Protein AF-0000000084715098 (afdb_homodimer)

Foldseek 3Di:
DADWDADPVRFIWDADPVGDIDTQDDDPPVHHQPLRVDPNSRVVCHPPDDDDPVVVQLVVLLVVLLVVVLVVQLVVQLVVCVVVPDDNVVSNVRSVVSSVDPDSVVSSVVSVPDDD/DADWDADPVRFIWDADPVGDIDTQDDDPPVHHQPLRVDPNSRVVCHPPDDDDPVVVQLVVLLVVLLVVVLVVQLVVQLVVCVVVPDDNVVSNVRSVVSSVDPDSVVSSVVSVPDDD

Secondary structure (DSSP, 8-state):
--EEEE-TTS-EEEE-TTS-EEE---BTTTB--GGGGSHHHHHHTTT-----HHHHHHHHHHHHHHHHHHHHHHHHHHHHHHHTT--HHHHHHHHHHHHHH---HHHHHHHHHS--/--EEEE-TTS-EEEE-TTS-EEE---BTTTB--GGGGSHHHHHHTTT-----HHHHHHHHHHHHHHHHHHHHHHHHHHHHHHHTT--HHHHHHHHHHHHHH---HHHHHHHHHS--

Structure (mmCIF, N/CA/C/O backbone):
data_AF-0000000084715098-model_v1
#
loop_
_entity.id
_entity.type
_entity.pdbx_description
1 polymer 'Acetyltransferase, GNAT family'
#
loop_
_atom_site.group_PDB
_atom_site.id
_atom_site.type_symbol
_atom_site.label_atom_id
_atom_site.label_alt_id
_atom_site.label_comp_id
_atom_site.label_asym_id
_atom_site.label_entity_id
_atom_site.label_seq_id
_atom_site.pdbx_PDB_ins_code
_atom_site.Cartn_x
_atom_site.Cartn_y
_atom_site.Cartn_z
_atom_site.occupancy
_atom_site.B_iso_or_equiv
_atom_site.auth_seq_id
_atom_site.auth_comp_id
_atom_site.auth_asym_id
_atom_site.auth_atom_id
_atom_site.pdbx_PDB_model_num
ATOM 1 N N . MET A 1 1 ? -5.594 16.75 -5.555 1 92.88 1 MET A N 1
ATOM 2 C CA . MET A 1 1 ? -5.273 17.828 -4.613 1 92.88 1 MET A CA 1
ATOM 3 C C . MET A 1 1 ? -6.543 18.422 -4.012 1 92.88 1 MET A C 1
ATOM 5 O O . MET A 1 1 ? -7.453 18.828 -4.746 1 92.88 1 MET A O 1
ATOM 9 N N . THR A 1 2 ? -6.543 18.484 -2.641 1 93.25 2 THR A N 1
ATOM 10 C CA . THR A 1 2 ? -7.773 18.906 -1.979 1 93.25 2 THR A CA 1
ATOM 11 C C . THR A 1 2 ? -7.57 20.234 -1.259 1 93.25 2 THR A C 1
ATOM 13 O O . THR A 1 2 ? -8.539 20.859 -0.804 1 93.25 2 THR A O 1
ATOM 16 N N . GLY A 1 3 ? -6.387 20.656 -1.104 1 94.56 3 GLY A N 1
ATOM 17 C CA . GLY A 1 3 ? -6.082 21.906 -0.43 1 94.56 3 GLY A CA 1
ATOM 18 C C . GLY A 1 3 ? -4.609 22.281 -0.476 1 94.56 3 GLY A C 1
ATOM 19 O O . GLY A 1 3 ? -3.805 21.547 -1.058 1 94.56 3 GLY A O 1
ATOM 20 N N . PHE A 1 4 ? -4.352 23.438 0.053 1 95.25 4 PHE A N 1
ATOM 21 C CA . PHE A 1 4 ? -2.984 23.938 0.098 1 95.25 4 PHE A CA 1
ATOM 22 C C . PHE A 1 4 ? -2.701 24.609 1.433 1 95.25 4 PHE A C 1
ATOM 24 O O . PHE A 1 4 ? -3.596 25.219 2.031 1 95.25 4 PHE A O 1
ATOM 31 N N . HIS A 1 5 ? -1.479 24.484 1.884 1 93.25 5 HIS A N 1
ATOM 32 C CA . HIS A 1 5 ? -1.048 25.281 3.027 1 93.25 5 HIS A CA 1
ATOM 33 C C . HIS A 1 5 ? 0.438 25.625 2.938 1 93.25 5 HIS A C 1
ATOM 35 O O . HIS A 1 5 ? 1.15 25.078 2.09 1 93.25 5 HIS A O 1
ATOM 41 N N . LEU A 1 6 ? 0.823 26.562 3.74 1 92.56 6 LEU A N 1
ATOM 42 C CA . LEU A 1 6 ? 2.238 26.891 3.844 1 92.56 6 LEU A CA 1
ATOM 43 C C . LEU A 1 6 ? 2.898 26.125 4.984 1 92.56 6 LEU A C 1
ATOM 45 O O . LEU A 1 6 ? 2.322 26 6.066 1 92.56 6 LEU A O 1
ATOM 49 N N . ASP A 1 7 ? 4.066 25.594 4.586 1 87.44 7 ASP A N 1
ATOM 50 C CA . ASP A 1 7 ? 4.777 24.938 5.684 1 87.44 7 ASP A CA 1
ATOM 51 C C . ASP A 1 7 ? 5.621 25.953 6.461 1 87.44 7 ASP A C 1
ATOM 53 O O . ASP A 1 7 ? 5.535 27.156 6.219 1 87.44 7 ASP A O 1
ATOM 57 N N . GLY A 1 8 ? 6.328 25.469 7.48 1 87.31 8 GLY A N 1
ATOM 58 C CA . GLY A 1 8 ? 7.094 26.344 8.359 1 87.31 8 GLY A CA 1
ATOM 59 C C . GLY A 1 8 ? 8.164 27.125 7.629 1 87.31 8 GLY A C 1
ATOM 60 O O . GLY A 1 8 ? 8.633 28.156 8.117 1 87.31 8 GLY A O 1
ATOM 61 N N . GLU A 1 9 ? 8.594 26.688 6.465 1 90.88 9 GLU A N 1
ATOM 62 C CA . GLU A 1 9 ? 9.641 27.344 5.684 1 90.88 9 GLU A CA 1
ATOM 63 C C . GLU A 1 9 ? 9.031 28.188 4.562 1 90.88 9 GLU A C 1
ATOM 65 O O . GLU A 1 9 ? 9.75 28.641 3.666 1 90.88 9 GLU A O 1
ATOM 70 N N . ASN A 1 10 ? 7.668 28.312 4.621 1 92 10 ASN A N 1
ATOM 71 C CA . ASN A 1 10 ? 6.902 29.125 3.691 1 92 10 ASN A CA 1
ATOM 72 C C . ASN A 1 10 ? 6.883 28.531 2.291 1 92 10 ASN A C 1
ATOM 74 O O . ASN A 1 10 ? 6.93 29.25 1.295 1 92 10 ASN A O 1
ATOM 78 N N . HIS A 1 11 ? 6.992 27.203 2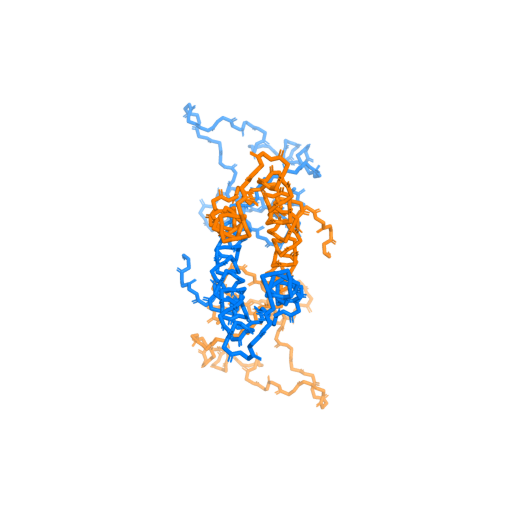.225 1 93.19 11 HIS A N 1
ATOM 79 C CA . HIS A 1 11 ? 6.766 26.5 0.974 1 93.19 11 HIS A CA 1
ATOM 80 C C . HIS A 1 11 ? 5.328 26 0.88 1 93.19 11 HIS A C 1
ATOM 82 O O . HIS A 1 11 ? 4.758 25.531 1.875 1 93.19 11 HIS A O 1
ATOM 88 N N . TRP A 1 12 ? 4.844 26.094 -0.296 1 95.56 12 TRP A N 1
ATOM 89 C CA . TRP A 1 12 ? 3.482 25.609 -0.494 1 95.56 12 TRP A CA 1
ATOM 90 C C . TRP A 1 12 ? 3.451 24.094 -0.562 1 95.56 12 TRP A C 1
ATOM 92 O O . TRP A 1 12 ? 4.297 23.469 -1.218 1 95.56 12 TRP A O 1
ATOM 102 N N . VAL A 1 13 ? 2.461 23.594 0.142 1 94.5 13 VAL A N 1
ATOM 103 C CA . VAL A 1 13 ? 2.256 22.141 0.24 1 94.5 13 VAL A CA 1
ATOM 104 C C . VAL A 1 13 ? 0.837 21.797 -0.201 1 94.5 13 VAL A C 1
ATOM 106 O O . VAL A 1 13 ? -0.132 22.406 0.264 1 94.5 13 VAL A O 1
ATOM 109 N N . ALA A 1 14 ? 0.775 20.906 -1.117 1 95.06 14 ALA A N 1
ATOM 110 C CA . ALA A 1 14 ? -0.531 20.391 -1.515 1 95.06 14 ALA A CA 1
ATOM 111 C C . ALA A 1 14 ? -0.999 19.281 -0.561 1 95.06 14 ALA A C 1
ATOM 113 O O . ALA A 1 14 ? -0.204 18.453 -0.13 1 95.06 14 ALA A O 1
ATOM 114 N N . GLU A 1 15 ? -2.23 19.375 -0.254 1 89.06 15 GLU A N 1
ATOM 115 C CA . GLU A 1 15 ? -2.91 18.297 0.458 1 89.06 15 GLU A CA 1
ATOM 116 C C . GLU A 1 15 ? -3.598 17.344 -0.513 1 89.06 15 GLU A C 1
ATOM 118 O O . GLU A 1 15 ? -4.336 17.766 -1.399 1 89.06 15 GLU A O 1
ATOM 123 N N . LEU A 1 16 ? -3.314 16.109 -0.268 1 87.12 16 LEU A N 1
ATOM 124 C CA . LEU A 1 16 ? -3.863 15.125 -1.195 1 87.12 16 LEU A CA 1
ATOM 125 C C . LEU A 1 16 ? -5.027 14.367 -0.562 1 87.12 16 LEU A C 1
ATOM 127 O O . LEU A 1 16 ? -5.137 14.305 0.664 1 87.12 16 LEU A O 1
ATOM 131 N N . GLU A 1 17 ? -5.816 13.766 -1.443 1 82.88 17 GLU A N 1
ATOM 132 C CA . GLU A 1 17 ? -7 13.055 -0.976 1 82.88 17 GLU A CA 1
ATOM 133 C C . GLU A 1 17 ? -6.621 11.875 -0.084 1 82.88 17 GLU A C 1
ATOM 135 O O . GLU A 1 17 ? -7.348 11.539 0.853 1 82.88 17 GLU A O 1
ATOM 140 N N . CYS A 1 18 ? -5.484 11.289 -0.335 1 77.38 18 CYS A N 1
ATOM 141 C CA . CYS A 1 18 ? -5.031 10.133 0.427 1 77.38 18 CYS A CA 1
ATOM 142 C C . CYS A 1 18 ? -4.555 10.547 1.814 1 77.38 18 CYS A C 1
ATOM 144 O O . CYS A 1 18 ? -4.254 9.695 2.652 1 77.38 18 CYS A O 1
ATOM 146 N N . GLY A 1 19 ? -4.445 11.867 2.01 1 79.5 19 GLY A N 1
ATOM 147 C CA . GLY A 1 19 ? -4.023 12.375 3.305 1 79.5 19 GLY A CA 1
ATOM 148 C C . GLY A 1 19 ? -2.559 12.773 3.342 1 79.5 19 GLY A C 1
ATOM 149 O O . GLY A 1 19 ? -2.117 13.453 4.27 1 79.5 19 GLY A O 1
ATOM 150 N N . HIS A 1 20 ? -1.768 12.367 2.387 1 84.19 20 HIS A N 1
ATOM 151 C CA . HIS A 1 20 ? -0.367 12.766 2.32 1 84.19 20 HIS A CA 1
ATOM 152 C C . HIS A 1 20 ? -0.225 14.18 1.774 1 84.19 20 HIS A C 1
ATOM 154 O O . HIS A 1 20 ? -1.202 14.773 1.31 1 84.19 20 HIS A O 1
ATOM 160 N N . ARG A 1 21 ? 0.877 14.758 2.004 1 86.62 21 ARG A N 1
ATOM 161 C CA . ARG A 1 21 ? 1.207 16.109 1.584 1 86.62 21 ARG A CA 1
ATOM 162 C C . ARG A 1 21 ? 2.422 16.125 0.662 1 86.62 21 ARG A C 1
ATOM 164 O O . ARG A 1 21 ? 3.314 15.281 0.796 1 86.62 21 ARG A O 1
ATOM 171 N N . GLN A 1 22 ? 2.395 17.016 -0.32 1 90.81 22 GLN A N 1
ATOM 172 C CA . GLN A 1 22 ? 3.5 17.109 -1.269 1 90.81 22 GLN A CA 1
ATOM 173 C C . GLN A 1 22 ? 3.854 18.562 -1.555 1 90.81 22 GLN A C 1
ATOM 175 O O . GLN A 1 22 ? 2.973 19.375 -1.839 1 90.81 22 GLN A O 1
ATOM 180 N N . HIS A 1 23 ? 5.102 18.859 -1.357 1 93.5 23 HIS A N 1
ATOM 181 C CA . HIS A 1 23 ? 5.551 20.203 -1.733 1 93.5 23 HIS A CA 1
ATOM 182 C C . HIS A 1 23 ? 5.289 20.469 -3.211 1 93.5 23 HIS A C 1
ATOM 184 O O . HIS A 1 23 ? 5.535 19.609 -4.059 1 93.5 23 HIS A O 1
ATOM 190 N N . VAL A 1 24 ? 4.715 21.672 -3.58 1 95.19 24 VAL A N 1
ATOM 191 C CA . VAL A 1 24 ? 4.461 22.078 -4.957 1 95.19 24 VAL A CA 1
ATOM 192 C C . VAL A 1 24 ? 5.191 23.391 -5.25 1 95.19 24 VAL A C 1
ATOM 194 O O . VAL A 1 24 ? 4.562 24.406 -5.57 1 95.19 24 VAL A O 1
ATOM 197 N N . ARG A 1 25 ? 6.438 23.266 -5.324 1 92.25 25 ARG A 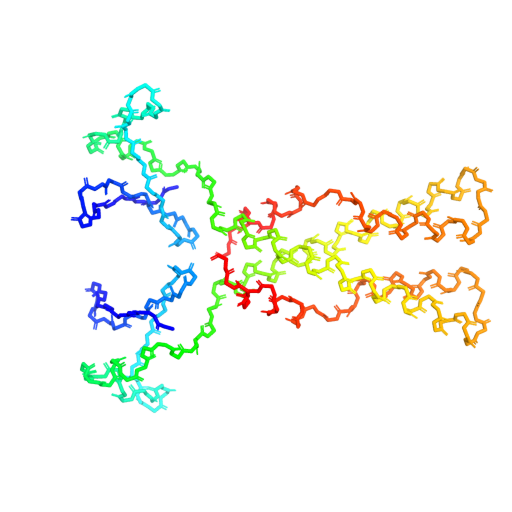N 1
ATOM 198 C CA . ARG A 1 25 ? 7.281 24.453 -5.438 1 92.25 25 ARG A CA 1
ATOM 199 C C . ARG A 1 25 ? 7.383 24.922 -6.887 1 92.25 25 ARG A C 1
ATOM 201 O O . ARG A 1 25 ? 7.273 24.109 -7.812 1 92.25 25 ARG A O 1
ATOM 208 N N . HIS A 1 26 ? 7.426 26.234 -7.012 1 93.75 26 HIS A N 1
ATOM 209 C CA . HIS A 1 26 ? 7.793 26.875 -8.273 1 93.75 26 HIS A CA 1
ATOM 210 C C . HIS A 1 26 ? 9.25 27.312 -8.273 1 93.75 26 HIS A C 1
ATOM 212 O O . HIS A 1 26 ? 9.609 28.297 -7.613 1 93.75 26 HIS A O 1
ATOM 218 N N . GLU A 1 27 ? 10.086 26.516 -8.969 1 93.38 27 GLU A N 1
ATOM 219 C CA . GLU A 1 27 ? 11.523 26.781 -9 1 93.38 27 GLU A CA 1
ATOM 220 C C . GLU A 1 27 ? 12.062 26.75 -10.43 1 93.38 27 GLU A C 1
ATOM 222 O O . GLU A 1 27 ? 12.797 25.828 -10.797 1 93.38 27 GLU A O 1
ATOM 227 N N . PRO A 1 28 ? 11.727 27.781 -11.164 1 93.19 28 PRO A N 1
ATOM 228 C CA . PRO A 1 28 ? 12.273 27.828 -12.523 1 93.19 28 PRO A CA 1
ATOM 229 C C . PRO A 1 28 ? 13.797 27.797 -12.547 1 93.19 28 PRO A C 1
ATOM 231 O O . PRO A 1 28 ? 14.445 28.359 -11.656 1 93.19 28 PRO A O 1
ATOM 234 N N . PRO A 1 29 ? 14.477 27.141 -13.609 1 93.69 29 PRO A N 1
ATOM 235 C CA . PRO A 1 29 ? 13.836 26.453 -14.734 1 93.69 29 PRO A CA 1
ATOM 236 C C . PRO A 1 29 ? 13.453 25.016 -14.414 1 93.69 29 PRO A C 1
ATOM 238 O O . PRO A 1 29 ? 12.844 24.328 -15.242 1 93.69 29 PRO A O 1
ATOM 241 N N . TRP A 1 30 ? 13.727 24.578 -13.18 1 91.69 30 TRP A N 1
ATOM 242 C CA . TRP A 1 30 ? 13.648 23.156 -12.859 1 91.69 30 TRP A CA 1
ATOM 243 C C . TRP A 1 30 ? 12.203 22.734 -12.656 1 91.69 30 TRP A C 1
ATOM 245 O O . TRP A 1 30 ? 11.797 21.672 -13.133 1 91.69 30 TRP A O 1
ATOM 255 N N . MET A 1 31 ? 11.5 23.453 -11.891 1 91.44 31 MET A N 1
ATOM 256 C CA . MET A 1 31 ? 10.086 23.188 -11.641 1 91.44 31 MET A CA 1
ATOM 257 C C . MET A 1 31 ? 9.242 24.422 -11.906 1 91.44 31 MET A C 1
ATOM 259 O O . MET A 1 31 ? 9.211 25.344 -11.086 1 91.44 31 MET A O 1
ATOM 263 N N . GLU A 1 32 ? 8.633 24.391 -13.062 1 94.31 32 GLU A N 1
ATOM 264 C CA . GLU A 1 32 ? 7.816 25.531 -13.445 1 94.31 32 GLU A CA 1
ATOM 265 C C . GLU A 1 32 ? 6.348 25.312 -13.094 1 94.31 32 GLU A C 1
ATOM 267 O O . GLU A 1 32 ? 5.609 24.688 -13.859 1 94.31 32 GLU A O 1
ATOM 272 N N . ARG A 1 33 ? 5.973 25.812 -12.062 1 95.75 33 ARG A N 1
ATOM 273 C CA . ARG A 1 33 ? 4.598 25.781 -11.578 1 95.75 33 ARG A CA 1
ATOM 274 C C . ARG A 1 33 ? 4.133 27.172 -11.156 1 95.75 33 ARG A C 1
ATOM 276 O O . ARG A 1 33 ? 3.873 27.406 -9.977 1 95.75 33 ARG A O 1
ATOM 283 N N . PRO A 1 34 ? 3.932 28.078 -12.07 1 96.5 34 PRO A N 1
ATOM 284 C CA . PRO A 1 34 ? 3.561 29.438 -11.711 1 96.5 34 PRO A CA 1
ATOM 285 C C . PRO A 1 34 ? 2.225 29.516 -10.969 1 96.5 34 PRO A C 1
ATOM 287 O O . PRO A 1 34 ? 2.002 30.438 -10.18 1 96.5 34 PRO A O 1
ATOM 290 N N . TRP A 1 35 ? 1.401 28.516 -11.188 1 97 35 TRP A N 1
ATOM 291 C CA . TRP A 1 35 ? 0.075 28.516 -10.578 1 97 35 TRP A CA 1
ATOM 292 C C . TRP A 1 35 ? 0.172 28.438 -9.055 1 97 35 TRP A C 1
ATOM 294 O O . TRP A 1 35 ? -0.784 28.75 -8.352 1 97 35 TRP A O 1
ATOM 304 N N . VAL A 1 36 ? 1.293 28.031 -8.492 1 96.75 36 VAL A N 1
ATOM 305 C CA . VAL A 1 36 ? 1.48 27.859 -7.055 1 96.75 36 VAL A CA 1
ATOM 306 C C . VAL A 1 36 ? 1.561 29.234 -6.383 1 96.75 36 VAL A C 1
ATOM 308 O O . VAL A 1 36 ? 1.23 29.375 -5.203 1 96.75 36 VAL A O 1
ATOM 311 N N . LEU A 1 37 ? 1.931 30.266 -7.082 1 95.62 37 LEU A N 1
ATOM 312 C CA . LEU A 1 37 ? 2.344 31.547 -6.523 1 95.62 37 LEU A CA 1
ATOM 313 C C . LEU A 1 37 ? 1.131 32.375 -6.129 1 95.62 37 LEU A C 1
ATOM 315 O O . LEU A 1 37 ? 1.231 33.25 -5.27 1 95.62 37 LEU A O 1
ATOM 319 N N . THR A 1 38 ? -0.027 32.125 -6.742 1 97 38 THR A N 1
ATOM 320 C CA . THR A 1 38 ? -1.215 32.906 -6.43 1 97 38 THR A CA 1
ATOM 321 C C . THR A 1 38 ? -2.312 32.031 -5.848 1 97 38 THR A C 1
ATOM 323 O O . THR A 1 38 ? -2.361 30.812 -6.125 1 97 38 THR A O 1
ATOM 326 N N . GLU A 1 39 ? -3.102 32.594 -5.012 1 96.06 39 GLU A N 1
ATOM 327 C CA . GLU A 1 39 ? -4.234 31.875 -4.441 1 96.06 39 GLU A CA 1
ATOM 328 C C . GLU A 1 39 ? -5.16 31.359 -5.539 1 96.06 39 GLU A C 1
ATOM 330 O O . GLU A 1 39 ? -5.629 30.219 -5.473 1 96.06 39 GLU A O 1
ATOM 335 N N . GLU A 1 40 ? -5.465 32.25 -6.457 1 97.44 40 GLU A N 1
ATOM 336 C CA . GLU A 1 40 ? -6.305 31.844 -7.578 1 97.44 40 GLU A CA 1
ATOM 337 C C . GLU A 1 40 ? -5.699 30.656 -8.328 1 97.44 40 GLU A C 1
ATOM 339 O O . GLU A 1 40 ? -6.414 29.734 -8.711 1 97.44 40 GLU A O 1
ATOM 344 N N . GLY A 1 41 ? -4.438 30.641 -8.594 1 97.62 41 GLY A N 1
ATOM 345 C CA . GLY A 1 41 ? -3.738 29.547 -9.227 1 97.62 41 GLY A CA 1
ATOM 346 C C . GLY A 1 41 ? -3.869 28.234 -8.461 1 97.62 41 GLY A C 1
ATOM 347 O O . GLY A 1 41 ? -4.223 27.203 -9.039 1 97.62 41 GLY A O 1
ATOM 348 N N . ARG A 1 42 ? -3.623 28.281 -7.188 1 97 42 ARG A N 1
ATOM 349 C CA . ARG A 1 42 ? -3.754 27.094 -6.34 1 97 42 ARG A CA 1
ATOM 350 C C . ARG A 1 42 ? -5.184 26.578 -6.348 1 97 42 ARG A C 1
ATOM 352 O O . ARG A 1 42 ? -5.41 25.375 -6.461 1 97 42 ARG A O 1
ATOM 359 N N . ARG A 1 43 ? -6.141 27.484 -6.273 1 96.5 43 ARG A N 1
ATOM 360 C CA . ARG A 1 43 ? -7.547 27.094 -6.289 1 96.5 43 ARG A CA 1
ATOM 361 C C . ARG A 1 43 ? -7.914 26.406 -7.605 1 96.5 43 ARG A C 1
ATOM 363 O O . ARG A 1 43 ? -8.734 25.5 -7.625 1 96.5 43 ARG A O 1
ATOM 370 N N . SER A 1 44 ? -7.312 26.875 -8.656 1 97.12 44 SER A N 1
ATOM 371 C CA . SER A 1 44 ? -7.609 26.312 -9.977 1 97.12 44 SER A CA 1
ATOM 372 C C . SER A 1 44 ? -7.148 24.875 -10.078 1 97.12 44 SER A C 1
ATOM 374 O O . SER A 1 44 ? -7.562 24.141 -10.992 1 97.12 44 SER A O 1
ATOM 376 N N . ARG A 1 45 ? -6.309 24.453 -9.148 1 96.19 45 ARG A N 1
ATOM 377 C CA . ARG A 1 45 ? -5.746 23.094 -9.219 1 96.19 45 ARG A CA 1
ATOM 378 C C . ARG A 1 45 ? -6.488 22.156 -8.281 1 96.19 45 ARG A C 1
ATOM 380 O O . ARG A 1 45 ? -6.227 20.953 -8.273 1 96.19 45 ARG A O 1
ATOM 387 N N . LEU A 1 46 ? -7.371 22.688 -7.543 1 95.62 46 LEU A N 1
ATOM 388 C CA . LEU A 1 46 ? -8.164 21.828 -6.676 1 95.62 46 LEU A CA 1
ATOM 389 C C . LEU A 1 46 ? -8.969 20.812 -7.496 1 95.62 46 LEU A C 1
ATOM 391 O O . LEU A 1 46 ? -9.531 21.172 -8.539 1 95.62 46 LEU A O 1
ATOM 395 N N . GLY A 1 47 ? -8.93 19.578 -7.098 1 94.06 47 GLY A N 1
ATOM 396 C CA . GLY A 1 47 ? -9.664 18.531 -7.801 1 94.06 47 GLY A CA 1
ATOM 397 C C . GLY A 1 47 ? -8.82 17.797 -8.82 1 94.06 47 GLY A C 1
ATOM 398 O O . GLY A 1 47 ? -9.203 16.703 -9.281 1 94.06 47 GLY A O 1
ATOM 399 N N . ILE A 1 48 ? -7.711 18.406 -9.195 1 93.44 48 ILE A N 1
ATOM 400 C CA . ILE A 1 48 ? -6.816 17.734 -10.133 1 93.44 48 ILE A CA 1
ATOM 401 C C . ILE A 1 48 ? -6.039 16.641 -9.406 1 93.44 48 ILE A C 1
ATOM 403 O O . ILE A 1 48 ? -5.578 16.844 -8.281 1 93.44 48 ILE A O 1
ATOM 407 N N . GLU A 1 49 ? -5.836 15.539 -10.039 1 89.38 49 GLU A N 1
ATOM 408 C CA . GLU A 1 49 ? -5.129 14.398 -9.453 1 89.38 49 GLU A CA 1
ATOM 409 C C . GLU A 1 49 ? -3.617 14.602 -9.508 1 89.38 49 GLU A C 1
ATOM 411 O O . GLU A 1 49 ? -3.086 15.047 -10.531 1 89.38 49 GLU A O 1
ATOM 416 N N . LEU A 1 50 ? -2.928 14.414 -8.383 1 88.88 50 LEU A N 1
ATOM 417 C CA . LEU A 1 50 ? -1.476 14.375 -8.258 1 88.88 50 LEU A CA 1
ATOM 418 C C . LEU A 1 50 ? -1.015 13.031 -7.703 1 88.88 50 LEU A C 1
ATOM 420 O O . LEU A 1 50 ? -1.549 12.555 -6.699 1 88.88 50 LEU A O 1
ATOM 424 N N . ASP A 1 51 ? -0.108 12.492 -8.445 1 87.25 51 ASP A N 1
ATOM 425 C CA . ASP A 1 51 ? 0.411 11.211 -7.988 1 87.25 51 ASP A CA 1
ATOM 426 C C . ASP A 1 51 ? 1.102 11.344 -6.633 1 87.25 51 ASP A C 1
ATOM 428 O O . ASP A 1 51 ? 1.976 12.195 -6.461 1 87.25 51 ASP A O 1
ATOM 432 N N . CYS A 1 52 ? 0.727 10.578 -5.742 1 87.56 52 CYS A N 1
ATOM 433 C CA . CYS A 1 52 ? 1.328 10.609 -4.414 1 87.56 52 CYS A CA 1
ATOM 434 C C . CYS A 1 52 ? 2.537 9.688 -4.34 1 87.56 52 CYS A C 1
ATOM 436 O O . CYS A 1 52 ? 2.395 8.461 -4.426 1 87.56 52 CYS A O 1
ATOM 438 N N . ARG A 1 53 ? 3.629 10.234 -4.188 1 85.31 53 ARG A N 1
ATOM 439 C CA . ARG A 1 53 ? 4.879 9.484 -4.156 1 85.31 53 ARG A CA 1
ATOM 440 C C . ARG A 1 53 ? 4.891 8.484 -3 1 85.31 53 ARG A C 1
ATOM 442 O O . ARG A 1 53 ? 5.328 7.344 -3.162 1 85.31 53 ARG A O 1
ATOM 449 N N . ARG A 1 54 ? 4.457 8.898 -1.862 1 83.44 54 ARG A N 1
ATOM 450 C CA . ARG A 1 54 ? 4.477 8.047 -0.677 1 83.44 54 ARG A CA 1
ATOM 451 C C . ARG A 1 54 ? 3.549 6.848 -0.848 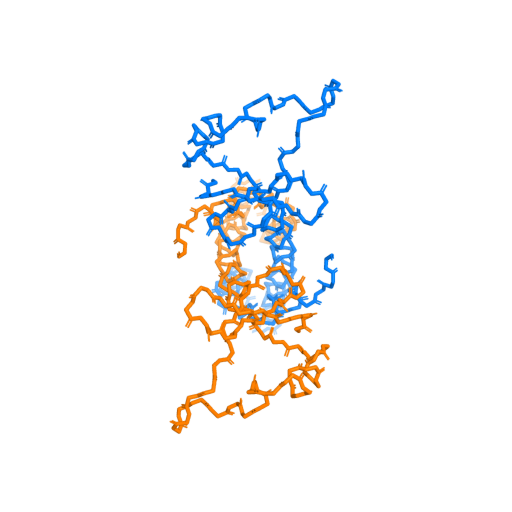1 83.44 54 ARG A C 1
ATOM 453 O O . ARG A 1 54 ? 3.918 5.719 -0.519 1 83.44 54 ARG A O 1
ATOM 460 N N . CYS A 1 55 ? 2.318 7.094 -1.353 1 86.06 55 CYS A N 1
ATOM 461 C CA . CYS A 1 55 ? 1.402 5.988 -1.619 1 86.06 55 CYS A CA 1
ATOM 462 C C . CYS A 1 55 ? 1.99 5.027 -2.646 1 86.06 55 CYS A C 1
ATOM 464 O O . CYS A 1 55 ? 1.833 3.812 -2.525 1 86.06 55 CYS A O 1
ATOM 466 N N . ASP A 1 56 ? 2.646 5.539 -3.621 1 88.38 56 ASP A N 1
ATOM 467 C CA . ASP A 1 56 ? 3.271 4.703 -4.641 1 88.38 56 ASP A CA 1
ATOM 468 C C . ASP A 1 56 ? 4.363 3.822 -4.039 1 88.38 56 ASP A C 1
ATOM 470 O O . ASP A 1 56 ? 4.457 2.635 -4.352 1 88.38 56 ASP A O 1
ATOM 474 N N . GLU A 1 57 ? 5.172 4.477 -3.248 1 87.75 57 GLU A N 1
ATOM 475 C CA . GLU A 1 57 ? 6.262 3.744 -2.615 1 87.75 57 GLU A CA 1
ATOM 476 C C . GLU A 1 57 ? 5.734 2.611 -1.743 1 87.75 57 GLU A C 1
ATOM 478 O O . GLU A 1 57 ? 6.223 1.482 -1.816 1 87.75 57 GLU A O 1
ATOM 483 N N . VAL A 1 58 ? 4.805 2.941 -0.932 1 86.88 58 VAL A N 1
ATOM 484 C CA . VAL A 1 58 ? 4.211 1.939 -0.054 1 86.88 58 VAL A CA 1
ATOM 485 C C . VAL A 1 58 ? 3.549 0.848 -0.892 1 86.88 58 VAL A C 1
ATOM 487 O O . VAL A 1 58 ? 3.697 -0.342 -0.601 1 86.88 58 VAL A O 1
ATOM 490 N N . GLY A 1 59 ? 2.812 1.229 -1.892 1 91.88 59 GLY A N 1
ATOM 491 C CA . GLY A 1 59 ? 2.191 0.267 -2.787 1 91.88 59 GLY A CA 1
ATOM 492 C C . GLY A 1 59 ? 3.184 -0.694 -3.414 1 91.88 59 GLY A C 1
ATOM 493 O O . GLY A 1 59 ? 2.93 -1.898 -3.482 1 91.88 59 GLY A O 1
ATOM 494 N N . HIS A 1 60 ? 4.234 -0.183 -3.826 1 94.25 60 HIS A N 1
ATOM 495 C CA . HIS A 1 60 ? 5.258 -1.017 -4.445 1 94.25 60 HIS A CA 1
ATOM 496 C C . HIS A 1 60 ? 5.859 -1.993 -3.439 1 94.25 60 HIS A C 1
ATOM 498 O O . HIS A 1 60 ? 6.062 -3.168 -3.754 1 94.25 60 HIS A O 1
ATOM 504 N N . ALA A 1 61 ? 6.18 -1.453 -2.328 1 93.69 61 ALA A N 1
ATOM 505 C CA . ALA A 1 61 ? 6.738 -2.316 -1.291 1 93.69 61 ALA A CA 1
ATOM 506 C C . ALA A 1 61 ? 5.785 -3.459 -0.954 1 93.69 61 ALA A C 1
ATOM 508 O O . ALA A 1 61 ? 6.203 -4.613 -0.842 1 93.69 61 ALA A O 1
ATOM 509 N N . VAL A 1 62 ? 4.57 -3.184 -0.802 1 95.69 62 VAL A N 1
ATOM 510 C CA . VAL A 1 62 ? 3.562 -4.195 -0.499 1 95.69 62 VAL A CA 1
ATOM 511 C C . VAL A 1 62 ? 3.459 -5.184 -1.658 1 95.69 62 VAL A C 1
ATOM 513 O O . VAL A 1 62 ? 3.438 -6.398 -1.445 1 95.69 62 VAL A O 1
ATOM 516 N N . ALA A 1 63 ? 3.371 -4.68 -2.797 1 97.31 63 ALA A N 1
ATOM 517 C CA . ALA A 1 63 ? 3.25 -5.531 -3.975 1 97.31 63 ALA A CA 1
ATOM 518 C C . ALA A 1 63 ? 4.387 -6.547 -4.035 1 97.31 63 ALA A C 1
ATOM 520 O O . ALA A 1 63 ? 4.16 -7.727 -4.312 1 97.31 63 ALA A O 1
ATOM 521 N N . GLU A 1 64 ? 5.527 -6.121 -3.805 1 97.25 64 GLU A N 1
ATOM 522 C CA . GLU A 1 64 ? 6.684 -7.012 -3.881 1 97.25 64 GLU A CA 1
ATOM 523 C C . GLU A 1 64 ? 6.656 -8.047 -2.76 1 97.25 64 GLU A C 1
ATOM 525 O O . GLU A 1 64 ? 6.988 -9.211 -2.979 1 97.25 64 GLU A O 1
ATOM 530 N N . ALA A 1 65 ? 6.371 -7.594 -1.612 1 97.12 65 ALA A N 1
ATOM 531 C CA . ALA A 1 65 ? 6.25 -8.539 -0.504 1 97.12 65 ALA A CA 1
ATOM 532 C C . ALA A 1 65 ? 5.176 -9.586 -0.79 1 97.12 65 ALA A C 1
ATOM 534 O O . ALA A 1 65 ? 5.363 -10.766 -0.502 1 97.12 65 ALA A O 1
ATOM 535 N N . VAL A 1 66 ? 4.125 -9.18 -1.343 1 97.88 66 VAL A N 1
ATOM 536 C CA . VAL A 1 66 ? 3.018 -10.07 -1.683 1 97.88 66 VAL A CA 1
ATOM 537 C C . VAL A 1 66 ? 3.449 -11.039 -2.783 1 97.88 66 VAL A C 1
ATOM 539 O O . VAL A 1 66 ? 3.156 -12.234 -2.717 1 97.88 66 VAL A O 1
ATOM 542 N N . ARG A 1 67 ? 4.066 -10.539 -3.734 1 98.44 67 ARG A N 1
ATOM 543 C CA . ARG A 1 67 ? 4.605 -11.391 -4.789 1 98.44 67 ARG A CA 1
ATOM 544 C C . ARG A 1 67 ? 5.453 -12.516 -4.203 1 98.44 67 ARG A C 1
ATOM 546 O O . ARG A 1 67 ? 5.281 -13.68 -4.562 1 98.44 67 ARG A O 1
ATOM 553 N N . GLU A 1 68 ? 6.367 -12.117 -3.355 1 97.94 68 GLU A N 1
ATOM 554 C CA . GLU A 1 68 ? 7.246 -13.109 -2.748 1 97.94 68 GLU A CA 1
ATOM 555 C C . GLU A 1 68 ? 6.453 -14.141 -1.949 1 97.94 68 GLU A C 1
ATOM 557 O O . GLU A 1 68 ? 6.707 -15.344 -2.045 1 97.94 68 GLU A O 1
ATOM 562 N N . ALA A 1 69 ? 5.539 -13.68 -1.221 1 98.12 69 ALA A N 1
ATOM 563 C CA . ALA A 1 69 ? 4.723 -14.57 -0.4 1 98.12 69 ALA A CA 1
ATOM 564 C C . ALA A 1 69 ? 3.893 -15.516 -1.27 1 98.12 69 ALA A C 1
ATOM 566 O O . ALA A 1 69 ? 3.803 -16.703 -0.99 1 98.12 69 ALA A O 1
ATOM 567 N N . LEU A 1 70 ? 3.318 -15.008 -2.285 1 98.5 70 LEU A N 1
ATOM 568 C CA . LEU A 1 70 ? 2.465 -15.82 -3.146 1 98.5 70 LEU A CA 1
ATOM 569 C C . LEU A 1 70 ? 3.291 -16.828 -3.943 1 98.5 70 LEU A C 1
ATOM 571 O O . LEU A 1 70 ? 2.893 -17.984 -4.102 1 98.5 70 LEU A O 1
ATOM 575 N N . ALA A 1 71 ? 4.355 -16.359 -4.434 1 98.31 71 ALA A N 1
ATOM 576 C CA . ALA A 1 71 ? 5.227 -17.281 -5.156 1 98.31 71 ALA A CA 1
ATOM 577 C C . ALA A 1 71 ? 5.668 -18.438 -4.258 1 98.31 71 ALA A C 1
ATOM 579 O O . ALA A 1 71 ? 5.652 -19.609 -4.672 1 98.31 71 ALA A O 1
ATOM 580 N N . ALA A 1 72 ? 6.051 -18.109 -3.047 1 98.12 72 ALA A N 1
ATOM 581 C CA . ALA A 1 72 ? 6.477 -19.141 -2.094 1 98.12 72 ALA A CA 1
ATOM 582 C C . ALA A 1 72 ? 5.328 -20.094 -1.765 1 98.12 72 ALA A C 1
ATOM 584 O O . ALA A 1 72 ? 5.523 -21.297 -1.704 1 98.12 72 ALA A O 1
ATOM 585 N N . ALA A 1 73 ? 4.203 -19.516 -1.571 1 98.44 73 ALA A N 1
ATOM 586 C CA . ALA A 1 73 ? 3.039 -20.328 -1.236 1 98.44 73 ALA A CA 1
ATOM 587 C C . ALA A 1 73 ? 2.682 -21.266 -2.385 1 98.44 73 ALA A C 1
ATOM 589 O O . ALA A 1 73 ? 2.365 -22.438 -2.162 1 98.44 73 ALA A O 1
ATOM 590 N N . ALA A 1 74 ? 2.709 -20.766 -3.547 1 98.44 74 ALA A N 1
ATOM 591 C CA . ALA A 1 74 ? 2.404 -21.594 -4.715 1 98.44 74 ALA A CA 1
ATOM 592 C C . ALA A 1 74 ? 3.418 -22.719 -4.875 1 98.44 74 ALA A C 1
ATOM 594 O O . ALA A 1 74 ? 3.043 -23.875 -5.121 1 98.44 74 ALA A O 1
ATOM 595 N N . ARG A 1 75 ? 4.672 -22.406 -4.77 1 97.81 75 ARG A N 1
ATOM 596 C CA . ARG A 1 75 ? 5.73 -23.406 -4.883 1 97.81 75 ARG A CA 1
ATOM 597 C C . ARG A 1 75 ? 5.57 -24.5 -3.826 1 97.81 75 ARG A C 1
ATOM 599 O O . ARG A 1 75 ? 5.656 -25.688 -4.137 1 97.81 75 ARG A O 1
ATOM 606 N N . GLN A 1 76 ? 5.332 -24.078 -2.623 1 98.38 76 GLN A N 1
ATOM 607 C CA . GLN A 1 76 ? 5.176 -25.031 -1.526 1 98.38 76 GLN A CA 1
ATOM 608 C C . GLN A 1 76 ? 3.975 -25.938 -1.759 1 98.38 76 GLN A C 1
ATOM 610 O O . GLN A 1 76 ? 4.066 -27.156 -1.562 1 98.38 76 GLN A O 1
ATOM 615 N N . ALA A 1 77 ? 2.912 -25.344 -2.178 1 98.44 77 ALA A N 1
ATOM 616 C CA . ALA A 1 77 ? 1.709 -26.125 -2.441 1 98.44 77 ALA A CA 1
ATOM 617 C C . ALA A 1 77 ? 1.947 -27.141 -3.557 1 98.44 77 ALA A C 1
ATOM 619 O O . ALA A 1 77 ? 1.525 -28.297 -3.455 1 98.44 77 ALA A O 1
ATOM 620 N N . TYR A 1 78 ? 2.613 -26.719 -4.57 1 97.81 78 TYR A N 1
ATOM 621 C CA . TYR A 1 78 ? 2.926 -27.609 -5.688 1 97.81 78 TYR A CA 1
ATOM 622 C C . TYR A 1 78 ? 3.791 -28.781 -5.227 1 97.81 78 TYR A C 1
ATOM 624 O O . TYR A 1 78 ? 3.508 -29.938 -5.555 1 97.81 78 TYR A O 1
ATOM 632 N N . GLU A 1 79 ? 4.773 -28.484 -4.453 1 96.75 79 GLU A N 1
ATOM 633 C CA . GLU A 1 79 ? 5.707 -29.5 -3.961 1 96.75 79 GLU A CA 1
ATOM 634 C C . GLU A 1 79 ? 5.02 -30.453 -2.996 1 96.75 79 GLU A C 1
ATOM 636 O O . GLU A 1 79 ? 5.191 -31.672 -3.098 1 96.75 79 GLU A O 1
ATOM 641 N N . ASP A 1 80 ? 4.281 -29.891 -2.08 1 97.75 80 ASP A N 1
ATOM 642 C CA . ASP A 1 80 ? 3.553 -30.703 -1.121 1 97.75 80 ASP A CA 1
ATOM 643 C C . ASP A 1 80 ? 2.588 -31.656 -1.832 1 97.75 80 ASP A C 1
ATOM 645 O O . ASP A 1 80 ? 2.457 -32.812 -1.449 1 97.75 80 ASP A O 1
ATOM 649 N N . ALA A 1 81 ? 1.937 -31.141 -2.832 1 97.38 81 ALA A N 1
ATOM 650 C CA . ALA A 1 81 ? 0.999 -31.953 -3.607 1 97.38 81 ALA A CA 1
ATOM 651 C C . ALA A 1 81 ? 1.717 -33.094 -4.309 1 97.38 81 ALA A C 1
ATOM 653 O O . ALA A 1 81 ? 1.205 -34.219 -4.363 1 97.38 81 ALA A O 1
ATOM 654 N N . GLY A 1 82 ? 2.818 -32.781 -4.867 1 95.56 82 GLY A N 1
ATOM 655 C CA . GLY A 1 82 ? 3.623 -33.812 -5.469 1 95.56 82 GLY A CA 1
ATOM 656 C C . GLY A 1 82 ? 4.035 -34.906 -4.484 1 95.56 82 GLY A C 1
ATOM 657 O O . GLY A 1 82 ? 3.943 -36.094 -4.789 1 95.56 82 GLY A O 1
ATOM 658 N N . LEU A 1 83 ? 4.395 -34.531 -3.324 1 97.38 83 LEU A N 1
ATOM 659 C CA . LEU A 1 83 ? 4.82 -35.469 -2.285 1 97.38 83 LEU A CA 1
ATOM 660 C C . LEU A 1 83 ? 3.656 -36.312 -1.823 1 97.38 83 LEU A C 1
ATOM 662 O O . LEU A 1 83 ? 3.861 -37.438 -1.341 1 97.38 83 LEU A O 1
ATOM 666 N N . SER A 1 84 ? 2.475 -35.812 -1.986 1 97.62 84 SER A N 1
ATOM 667 C CA . SER A 1 84 ? 1.277 -36.531 -1.595 1 97.62 84 SER A CA 1
ATOM 668 C C . SER A 1 84 ? 0.784 -37.438 -2.729 1 97.62 84 SER A C 1
ATOM 670 O O . SER A 1 84 ? -0.265 -38.062 -2.611 1 97.62 84 SER A O 1
ATOM 672 N N . GLY A 1 85 ? 1.446 -37.344 -3.93 1 96.88 85 GLY A N 1
ATOM 673 C CA . GLY A 1 85 ? 1.169 -38.281 -4.988 1 96.88 85 GLY A CA 1
ATOM 674 C C . GLY A 1 85 ? 0.231 -37.75 -6.051 1 96.88 85 GLY A C 1
ATOM 675 O O . GLY A 1 85 ? -0.25 -38.5 -6.902 1 96.88 85 GLY A O 1
ATOM 676 N N . LEU A 1 86 ? -0.081 -36.5 -6.016 1 96.19 86 LEU A N 1
ATOM 677 C CA . LEU A 1 86 ? -0.952 -35.938 -7.039 1 96.19 86 LEU A CA 1
ATOM 678 C C . LEU A 1 86 ? -0.214 -35.781 -8.367 1 96.19 86 LEU A C 1
ATOM 680 O O . LEU A 1 86 ? 1 -35.594 -8.391 1 96.19 86 LEU A O 1
ATOM 684 N N . CYS A 1 87 ? -1.104 -35.969 -9.445 1 94.88 87 CYS A N 1
ATOM 685 C CA . CYS A 1 87 ? -0.515 -35.75 -10.758 1 94.88 87 CYS A CA 1
ATOM 686 C C . CYS A 1 87 ? -0.222 -34.25 -10.992 1 94.88 87 CYS A C 1
ATOM 688 O O . CYS A 1 87 ? -0.541 -33.406 -10.156 1 94.88 87 CYS A O 1
ATOM 690 N N . ALA A 1 88 ? 0.383 -33.938 -12.109 1 93.38 88 ALA A N 1
ATOM 691 C CA . ALA A 1 88 ? 0.838 -32.562 -12.398 1 93.38 88 ALA A CA 1
ATOM 692 C C . ALA A 1 88 ? -0.333 -31.594 -12.43 1 93.38 88 ALA A C 1
ATOM 694 O O . ALA A 1 88 ? -0.218 -30.469 -11.953 1 93.38 88 ALA A O 1
ATOM 695 N N . GLU A 1 89 ? -1.407 -32.062 -12.992 1 93.75 89 GLU A N 1
ATOM 696 C CA . GLU A 1 89 ? -2.586 -31.203 -13.078 1 93.75 89 GLU A CA 1
ATOM 697 C C . GLU A 1 89 ? -3.152 -30.922 -11.688 1 93.75 89 GLU A C 1
ATOM 699 O O . GLU A 1 89 ? -3.584 -29.797 -11.406 1 93.75 89 GLU A O 1
ATOM 704 N N . GLY A 1 90 ? -3.17 -31.922 -10.914 1 96.12 90 GLY A N 1
ATOM 705 C CA . GLY A 1 90 ? -3.596 -31.734 -9.539 1 96.12 90 GLY A CA 1
ATOM 706 C C . GLY A 1 90 ? -2.697 -30.812 -8.75 1 96.12 90 GLY A C 1
ATOM 707 O O . GLY A 1 90 ? -3.178 -29.984 -7.961 1 96.12 90 GLY A O 1
ATOM 708 N N . ARG A 1 91 ? -1.343 -30.953 -8.945 1 97.62 91 ARG A N 1
ATOM 709 C CA . ARG A 1 91 ? -0.374 -30.062 -8.297 1 97.62 91 ARG A CA 1
ATOM 710 C C . ARG A 1 91 ? -0.613 -28.609 -8.688 1 97.62 91 ARG A C 1
ATOM 712 O O . ARG A 1 91 ? -0.579 -27.719 -7.836 1 97.62 91 ARG A O 1
ATOM 719 N N . TRP A 1 92 ? -0.935 -28.391 -9.953 1 96.62 92 TRP A N 1
ATOM 720 C CA . TRP A 1 92 ? -1.195 -27.062 -10.469 1 96.62 92 TRP A CA 1
ATOM 721 C C . TRP A 1 92 ? -2.445 -26.453 -9.828 1 96.62 92 TRP A C 1
ATOM 723 O O . TRP A 1 92 ? -2.449 -25.297 -9.43 1 96.62 92 TRP A O 1
ATOM 733 N N . GLU A 1 93 ? -3.475 -27.234 -9.727 1 96.62 93 GLU A N 1
ATOM 734 C CA . GLU A 1 93 ? -4.727 -26.75 -9.141 1 96.62 93 GLU A CA 1
ATOM 735 C C . GLU A 1 93 ? -4.531 -26.328 -7.688 1 96.62 93 GLU A C 1
ATOM 737 O O . GLU A 1 93 ? -5.082 -25.328 -7.25 1 96.62 93 GLU A O 1
ATOM 742 N N . LEU A 1 94 ? -3.73 -27.047 -7.023 1 97.88 94 LEU A N 1
ATOM 743 C CA . LEU A 1 94 ? -3.473 -26.703 -5.629 1 97.88 94 LEU A CA 1
ATOM 744 C C . LEU A 1 94 ? -2.6 -25.469 -5.523 1 97.88 94 LEU A C 1
ATOM 746 O O . LEU A 1 94 ? -2.764 -24.656 -4.605 1 97.88 94 LEU A O 1
ATOM 750 N N . ALA A 1 95 ? -1.688 -25.328 -6.422 1 98.19 95 ALA A N 1
ATOM 751 C CA . ALA A 1 95 ? -0.876 -24.125 -6.461 1 98.19 95 ALA A CA 1
ATOM 752 C C . ALA A 1 95 ? -1.742 -22.891 -6.711 1 98.19 95 ALA A C 1
ATOM 754 O O . ALA A 1 95 ? -1.577 -21.859 -6.047 1 98.19 95 ALA A O 1
ATOM 755 N N . LEU A 1 96 ? -2.646 -23 -7.629 1 97.5 96 LEU A N 1
ATOM 756 C CA . LEU A 1 96 ? -3.561 -21.906 -7.926 1 97.5 96 LEU A CA 1
ATOM 757 C C . LEU A 1 96 ? -4.441 -21.594 -6.723 1 97.5 96 LEU A C 1
ATOM 759 O O . LEU A 1 96 ? -4.703 -20.422 -6.426 1 97.5 96 LEU A O 1
ATOM 763 N N . ASP A 1 97 ? -4.883 -22.609 -6.07 1 97.75 97 ASP A N 1
ATOM 764 C CA . ASP A 1 97 ? -5.684 -22.422 -4.867 1 97.75 97 ASP A CA 1
ATOM 765 C C . ASP A 1 97 ? -4.895 -21.672 -3.795 1 97.75 97 ASP A C 1
ATOM 767 O O . ASP A 1 97 ? -5.445 -20.812 -3.096 1 97.75 97 ASP A O 1
ATOM 771 N N . ALA A 1 98 ? -3.643 -21.969 -3.721 1 98.31 98 ALA A N 1
ATOM 772 C CA . ALA A 1 98 ? -2.791 -21.297 -2.75 1 98.31 98 ALA A CA 1
ATOM 773 C C . ALA A 1 98 ? -2.66 -19.812 -3.082 1 98.31 98 ALA A C 1
ATOM 775 O O . ALA A 1 98 ? -2.695 -18.953 -2.189 1 98.31 98 ALA A O 1
ATOM 776 N N . LEU A 1 99 ? -2.543 -19.5 -4.316 1 97.69 99 LEU A N 1
ATOM 777 C CA . LEU A 1 99 ? -2.471 -18.094 -4.742 1 97.69 99 LEU A CA 1
ATOM 778 C C . LEU A 1 99 ? -3.723 -17.344 -4.324 1 97.69 99 LEU A C 1
ATOM 780 O O . LEU A 1 99 ? -3.645 -16.172 -3.926 1 97.69 99 LEU A O 1
ATOM 784 N N . ARG A 1 100 ? -4.848 -17.969 -4.285 1 96.94 100 ARG A N 1
ATOM 785 C CA . ARG A 1 100 ? -6.137 -17.328 -4.055 1 96.94 100 ARG A CA 1
ATOM 786 C C . ARG A 1 100 ? -6.438 -17.234 -2.564 1 96.94 100 ARG A C 1
ATOM 788 O O . ARG A 1 100 ? -7.137 -16.312 -2.127 1 96.94 100 ARG A O 1
ATOM 795 N N . SER A 1 101 ? -5.773 -18.094 -1.797 1 97 101 SER A N 1
ATOM 796 C CA . SER A 1 101 ? -6.309 -18.219 -0.445 1 97 101 SER A CA 1
ATOM 797 C C . SER A 1 101 ? -5.258 -17.875 0.602 1 97 101 SER A C 1
ATOM 799 O O . SER A 1 101 ? -5.57 -17.75 1.786 1 97 101 SER A O 1
ATOM 801 N N . THR A 1 102 ? -4.047 -17.734 0.188 1 96.81 102 THR A N 1
ATOM 802 C CA . THR A 1 102 ? -2.979 -17.469 1.143 1 96.81 102 THR A CA 1
ATOM 803 C C . THR A 1 102 ? -3.24 -16.156 1.893 1 96.81 102 THR A C 1
ATOM 805 O O . THR A 1 102 ? -3.627 -15.156 1.289 1 96.81 102 THR A O 1
ATOM 808 N N . GLY A 1 103 ? -3.094 -16.234 3.166 1 96.94 103 GLY A N 1
ATOM 809 C CA . GLY A 1 103 ? -3.195 -15.023 3.967 1 96.94 103 GLY A CA 1
ATOM 810 C C . GLY A 1 103 ? -2.051 -14.055 3.734 1 96.94 103 GLY A C 1
ATOM 811 O O . GLY A 1 103 ? -0.882 -14.445 3.789 1 96.94 103 GLY A O 1
ATOM 812 N N . LEU A 1 104 ? -2.338 -12.773 3.592 1 96.44 104 LEU A N 1
ATOM 813 C CA . LEU A 1 104 ? -1.315 -11.828 3.166 1 96.44 104 LEU A CA 1
ATOM 814 C C . LEU A 1 104 ? -1.039 -10.797 4.258 1 96.44 104 LEU A C 1
ATOM 816 O O . LEU A 1 104 ? -0.207 -9.906 4.078 1 96.44 104 LEU A O 1
ATOM 820 N N . THR A 1 105 ? -1.624 -10.898 5.422 1 93.19 105 THR A N 1
ATOM 821 C CA . THR A 1 105 ? -1.516 -9.906 6.488 1 93.19 105 THR A CA 1
ATOM 822 C C . THR A 1 105 ? -0.065 -9.75 6.938 1 93.19 105 THR A C 1
ATOM 824 O O . THR A 1 105 ? 0.423 -8.633 7.098 1 93.19 105 THR A O 1
ATOM 827 N N . SER A 1 106 ? 0.616 -10.859 7.105 1 93.94 106 SER A N 1
ATOM 828 C CA . SER A 1 106 ? 2 -10.812 7.57 1 93.94 106 SER A CA 1
ATOM 829 C C . SER A 1 106 ? 2.9 -10.125 6.547 1 93.94 106 SER A C 1
ATOM 831 O O . SER A 1 106 ? 3.764 -9.328 6.906 1 93.94 106 SER A O 1
ATOM 833 N N . ALA A 1 107 ? 2.652 -10.406 5.316 1 94.38 107 ALA A N 1
ATOM 834 C CA . ALA A 1 107 ? 3.447 -9.797 4.258 1 94.38 107 ALA A CA 1
ATOM 835 C C . ALA A 1 107 ? 3.209 -8.297 4.191 1 94.38 107 ALA A C 1
ATOM 837 O O . ALA A 1 107 ? 4.152 -7.516 4.023 1 94.38 107 ALA A O 1
ATOM 838 N N . ILE A 1 108 ? 2.004 -7.914 4.32 1 93.44 108 ILE A N 1
ATOM 839 C CA . ILE A 1 108 ? 1.64 -6.5 4.309 1 93.44 108 ILE A CA 1
ATOM 840 C C . ILE A 1 108 ? 2.32 -5.781 5.473 1 93.44 108 ILE A C 1
ATOM 842 O O . ILE A 1 108 ? 2.963 -4.746 5.281 1 93.44 108 ILE A O 1
ATOM 846 N N . HIS A 1 109 ? 2.266 -6.336 6.656 1 90.06 109 HIS A N 1
ATOM 847 C CA . HIS A 1 109 ? 2.834 -5.723 7.852 1 90.06 109 HIS A CA 1
ATOM 848 C C . HIS A 1 109 ? 4.348 -5.578 7.727 1 90.06 109 HIS A C 1
ATOM 850 O O . HIS A 1 109 ? 4.91 -4.547 8.109 1 90.06 109 HIS A O 1
ATOM 856 N N . ARG A 1 110 ? 4.91 -6.594 7.16 1 89.31 110 ARG A N 1
ATOM 857 C CA . ARG A 1 110 ? 6.355 -6.555 6.973 1 89.31 110 ARG A CA 1
ATOM 858 C C . ARG A 1 110 ? 6.754 -5.43 6.02 1 89.31 110 ARG A C 1
ATOM 860 O O . ARG A 1 110 ? 7.746 -4.738 6.25 1 89.31 110 ARG A O 1
ATOM 867 N N . ALA A 1 111 ? 5.996 -5.242 5.027 1 91.44 111 ALA A N 1
ATOM 868 C CA . ALA A 1 111 ? 6.281 -4.215 4.035 1 91.44 111 ALA A CA 1
ATOM 869 C C . ALA A 1 111 ? 6.102 -2.816 4.621 1 91.44 111 ALA A C 1
ATOM 871 O O . ALA A 1 111 ? 6.855 -1.896 4.293 1 91.44 111 ALA A O 1
ATOM 872 N N . LEU A 1 112 ? 5.125 -2.715 5.48 1 86.56 112 LEU A N 1
ATOM 873 C CA . LEU A 1 112 ? 4.781 -1.413 6.039 1 86.56 112 LEU A CA 1
ATOM 874 C C . LEU A 1 112 ? 5.727 -1.046 7.18 1 86.56 112 LEU A C 1
ATOM 876 O O . LEU A 1 112 ? 5.879 0.133 7.508 1 86.56 112 LEU A O 1
ATOM 880 N N . ALA A 1 113 ? 6.242 -2.018 7.816 1 80.62 113 ALA A N 1
ATOM 881 C CA . ALA A 1 113 ? 7.148 -1.789 8.938 1 80.62 113 ALA A CA 1
ATOM 882 C C . ALA A 1 113 ? 8.508 -1.303 8.453 1 80.62 113 ALA A C 1
ATOM 884 O O . ALA A 1 113 ? 9.281 -0.73 9.227 1 80.62 113 ALA A O 1
ATOM 885 N N . ARG A 1 114 ? 8.859 -1.516 7.258 1 67.81 114 ARG A N 1
ATOM 886 C CA . ARG A 1 114 ? 10.18 -1.137 6.766 1 67.81 114 ARG A CA 1
ATOM 887 C C . ARG A 1 114 ? 10.273 0.37 6.551 1 67.81 114 ARG A C 1
ATOM 889 O O . ARG A 1 114 ? 9.352 0.981 6 1 67.81 114 ARG A O 1
ATOM 896 N N . PRO A 1 115 ? 11.266 0.918 7.336 1 57.22 115 PRO A N 1
ATOM 897 C CA . PRO A 1 115 ? 11.477 2.361 7.211 1 57.22 115 PRO A CA 1
ATOM 898 C C . PRO A 1 115 ? 11.688 2.803 5.762 1 57.22 115 PRO A C 1
ATOM 900 O O . PRO A 1 115 ? 12.438 2.168 5.02 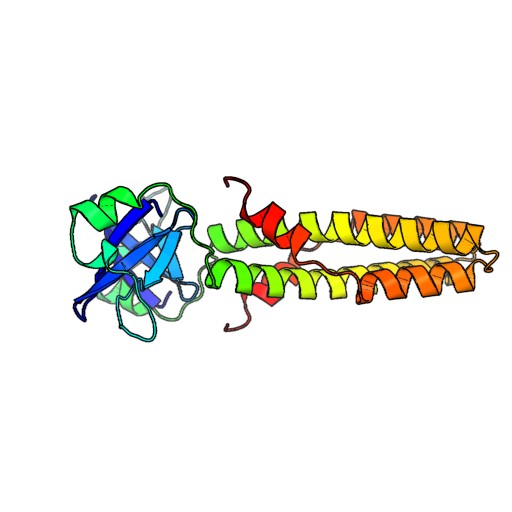1 57.22 115 PRO A O 1
ATOM 903 N N . HIS A 1 116 ? 10.602 3.4 5.16 1 50.88 116 HIS A N 1
ATOM 904 C CA . HIS A 1 116 ? 10.867 3.914 3.82 1 50.88 116 HIS A CA 1
ATOM 905 C C . HIS A 1 116 ? 11.695 5.195 3.875 1 50.88 116 HIS A C 1
ATOM 907 O O . HIS A 1 116 ? 11.609 5.949 4.848 1 50.88 116 HIS A O 1
ATOM 913 N N . MET B 1 1 ? 4.555 6.918 16.562 1 92.56 1 MET B N 1
ATOM 914 C CA . MET B 1 1 ? 4.102 8.289 16.766 1 92.56 1 MET B CA 1
ATOM 915 C C . MET B 1 1 ? 5.285 9.242 16.891 1 92.56 1 MET B C 1
ATOM 917 O O . MET B 1 1 ? 6.184 9.023 17.703 1 92.56 1 MET B O 1
ATOM 921 N N . THR B 1 2 ? 5.223 10.336 16.047 1 93.12 2 THR B N 1
ATOM 922 C CA . THR B 1 2 ? 6.379 11.219 15.992 1 93.12 2 THR B CA 1
ATOM 923 C C . THR B 1 2 ? 6.031 12.602 16.547 1 93.12 2 THR B C 1
ATOM 925 O O . THR B 1 2 ? 6.918 13.43 16.766 1 93.12 2 THR B O 1
ATOM 928 N N . GLY B 1 3 ? 4.812 12.883 16.719 1 94.5 3 GLY B N 1
ATOM 929 C CA . GLY B 1 3 ? 4.367 14.172 17.219 1 94.5 3 GLY B CA 1
ATOM 930 C C . GLY B 1 3 ? 2.873 14.234 17.469 1 94.5 3 GLY B C 1
ATOM 931 O O . GLY B 1 3 ? 2.16 13.25 17.25 1 94.5 3 GLY B O 1
ATOM 932 N N . PHE B 1 4 ? 2.488 15.344 18.016 1 95.19 4 PHE B N 1
ATOM 933 C CA . PHE B 1 4 ? 1.081 15.57 18.328 1 95.19 4 PHE B CA 1
ATOM 934 C C . PHE B 1 4 ? 0.678 17 17.984 1 95.19 4 PHE B C 1
ATOM 936 O O . PHE B 1 4 ? 1.488 17.922 18.094 1 95.19 4 PHE B O 1
ATOM 943 N N . HIS B 1 5 ? -0.535 17.141 17.531 1 93.06 5 HIS B N 1
ATOM 944 C CA . HIS B 1 5 ? -1.086 18.484 17.391 1 93.06 5 HIS B CA 1
ATOM 945 C C . HIS B 1 5 ? -2.588 18.5 17.656 1 93.06 5 HIS B C 1
ATOM 947 O O . HIS B 1 5 ? -3.213 17.438 17.75 1 93.06 5 HIS B O 1
ATOM 953 N N . LEU B 1 6 ? -3.09 19.688 17.844 1 92.31 6 LEU B N 1
ATOM 954 C CA . LEU B 1 6 ? -4.531 19.844 17.984 1 92.31 6 LEU B CA 1
ATOM 955 C C . LEU B 1 6 ? -5.172 20.188 16.641 1 92.31 6 LEU B C 1
ATOM 957 O O . LEU B 1 6 ? -4.637 20.984 15.875 1 92.31 6 LEU B O 1
ATOM 961 N N . ASP B 1 7 ? -6.277 19.422 16.422 1 87.12 7 ASP B N 1
ATOM 962 C CA . ASP B 1 7 ? -6.977 19.797 15.203 1 87.12 7 ASP B CA 1
ATOM 963 C C . ASP B 1 7 ? -7.941 20.953 15.438 1 87.12 7 ASP B C 1
ATOM 965 O O . ASP B 1 7 ? -7.945 21.547 16.516 1 87.12 7 ASP B O 1
ATOM 969 N N . GLY B 1 8 ? -8.641 21.359 14.391 1 86.94 8 GLY B N 1
ATOM 970 C CA . GLY B 1 8 ? -9.516 22.516 14.461 1 86.94 8 GLY B CA 1
ATOM 971 C C . GLY B 1 8 ? -10.633 22.359 15.477 1 86.94 8 GLY B C 1
ATOM 972 O O . GLY B 1 8 ? -11.211 23.344 15.93 1 86.94 8 GLY B O 1
ATOM 973 N N . GLU B 1 9 ? -10.961 21.141 15.867 1 90.75 9 GLU B N 1
ATOM 974 C CA . GLU B 1 9 ? -12.023 20.875 16.828 1 90.75 9 GLU B CA 1
ATOM 975 C C . GLU B 1 9 ? -11.453 20.609 18.219 1 90.75 9 GLU B C 1
ATOM 977 O O . GLU B 1 9 ? -12.164 20.141 19.109 1 90.75 9 GLU B O 1
ATOM 982 N N . ASN B 1 10 ? -10.109 20.859 18.328 1 91.94 10 ASN B N 1
ATOM 983 C CA . ASN B 1 10 ? -9.383 20.75 19.594 1 91.94 10 ASN B CA 1
ATOM 984 C C . ASN B 1 10 ? -9.25 19.281 20.031 1 91.94 10 ASN B C 1
ATOM 986 O O . ASN B 1 10 ? -9.312 18.984 21.219 1 91.94 10 ASN B O 1
ATOM 990 N N . HIS B 1 11 ? -9.234 18.375 19.062 1 93.06 11 HIS B N 1
ATOM 991 C CA . HIS B 1 11 ? -8.891 16.984 19.328 1 93.06 11 HIS B CA 1
ATOM 992 C C . HIS B 1 11 ? -7.41 16.734 19.078 1 93.06 11 HIS B C 1
ATOM 994 O O . HIS B 1 11 ? -6.84 17.25 18.109 1 93.06 11 HIS B O 1
ATOM 1000 N N . TRP B 1 12 ? -6.883 15.945 19.922 1 95.5 12 TRP B N 1
AT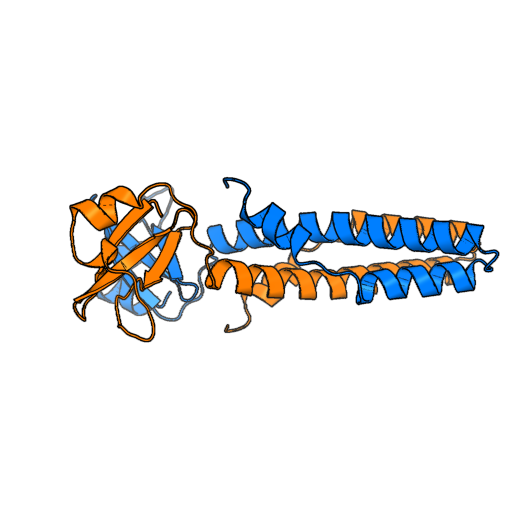OM 1001 C CA . TRP B 1 12 ? -5.473 15.609 19.734 1 95.5 12 TRP B CA 1
ATOM 1002 C C . TRP B 1 12 ? -5.301 14.586 18.609 1 95.5 12 TRP B C 1
ATOM 1004 O O . TRP B 1 12 ? -6.055 13.617 18.531 1 95.5 12 TRP B O 1
ATOM 1014 N N . VAL B 1 13 ? -4.309 14.898 17.812 1 94.38 13 VAL B N 1
ATOM 1015 C CA . VAL B 1 13 ? -3.98 14.07 16.656 1 94.38 13 VAL B CA 1
ATOM 1016 C C . VAL B 1 13 ? -2.518 13.641 16.719 1 94.38 13 VAL B C 1
ATOM 1018 O O . VAL B 1 13 ? -1.628 14.469 16.922 1 94.38 13 VAL B O 1
ATOM 1021 N N . ALA B 1 14 ? -2.332 12.383 16.641 1 94.94 14 ALA B N 1
ATOM 1022 C CA . ALA B 1 14 ? -0.967 11.867 16.547 1 94.94 14 ALA B CA 1
ATOM 1023 C C . ALA B 1 14 ? -0.45 11.938 15.117 1 94.94 14 ALA B C 1
ATOM 1025 O O . ALA B 1 14 ? -1.187 11.664 14.172 1 94.94 14 ALA B O 1
ATOM 1026 N N . GLU B 1 15 ? 0.746 12.344 15.031 1 88.88 15 GLU B N 1
ATOM 1027 C CA . GLU B 1 15 ? 1.486 12.266 13.773 1 88.88 15 GLU B CA 1
ATOM 1028 C C . GLU B 1 15 ? 2.293 10.977 13.695 1 88.88 15 GLU B C 1
ATOM 1030 O O . GLU B 1 15 ? 3.027 10.633 14.625 1 88.88 15 GLU B O 1
ATOM 1035 N N . LEU B 1 16 ? 2.119 10.352 12.578 1 87 16 LEU B N 1
ATOM 1036 C CA . LEU B 1 16 ? 2.791 9.062 12.445 1 87 16 LEU B CA 1
ATOM 1037 C C . LEU B 1 16 ? 3.986 9.164 11.5 1 87 16 LEU B C 1
ATOM 1039 O O . LEU B 1 16 ? 4.051 10.078 10.672 1 87 16 LEU B O 1
ATOM 1043 N N . GLU B 1 17 ? 4.863 8.18 11.633 1 82.62 17 GLU B N 1
ATOM 1044 C CA . GLU B 1 17 ? 6.086 8.195 10.836 1 82.62 17 GLU B CA 1
ATOM 1045 C C . GLU B 1 17 ? 5.77 8.094 9.344 1 82.62 17 GLU B C 1
ATOM 1047 O O . GLU B 1 17 ? 6.484 8.656 8.516 1 82.62 17 GLU B O 1
ATOM 1052 N N . CYS B 1 18 ? 4.688 7.434 9.023 1 77.31 18 CYS B N 1
ATOM 1053 C CA . CYS B 1 18 ? 4.305 7.238 7.625 1 77.31 18 CYS B CA 1
ATOM 1054 C C . CYS B 1 18 ? 3.736 8.523 7.035 1 77.31 18 CYS B C 1
ATOM 1056 O O . CYS B 1 18 ? 3.484 8.594 5.832 1 77.31 18 CYS B O 1
ATOM 1058 N N . GLY B 1 19 ? 3.512 9.5 7.918 1 79.31 19 GLY B N 1
ATOM 1059 C CA . GLY B 1 19 ? 2.988 10.781 7.461 1 79.31 19 GLY B CA 1
ATOM 1060 C C . GLY B 1 19 ? 1.494 10.93 7.68 1 79.31 19 GLY B C 1
ATOM 1061 O O . GLY B 1 19 ? 0.951 12.031 7.574 1 79.31 19 GLY B O 1
ATOM 1062 N N . HIS B 1 20 ? 0.796 9.859 7.953 1 83.94 20 HIS B N 1
ATOM 1063 C CA . HIS B 1 20 ? -0.63 9.938 8.25 1 83.94 20 HIS B CA 1
ATOM 1064 C C . HIS B 1 20 ? -0.872 10.398 9.68 1 83.94 20 HIS B C 1
ATOM 1066 O O . HIS B 1 20 ? 0.07 10.516 10.469 1 83.94 20 HIS B O 1
ATOM 1072 N N . ARG B 1 21 ? -2.031 10.836 9.93 1 86.31 21 ARG B N 1
ATOM 1073 C CA . ARG B 1 21 ? -2.459 11.344 11.234 1 86.31 21 ARG B CA 1
ATOM 1074 C C . ARG B 1 21 ? -3.627 10.531 11.781 1 86.31 21 ARG B C 1
ATOM 1076 O O . ARG B 1 21 ? -4.445 10.023 11.016 1 86.31 21 ARG B O 1
ATOM 1083 N N . GLN B 1 22 ? -3.627 10.359 13.086 1 90.69 22 GLN B N 1
ATOM 1084 C CA . GLN B 1 22 ? -4.691 9.594 13.727 1 90.69 22 GLN B CA 1
ATOM 1085 C C . GLN B 1 22 ? -5.16 10.273 15.016 1 90.69 22 GLN B C 1
ATOM 1087 O O . GLN B 1 22 ? -4.34 10.656 15.852 1 90.69 22 GLN B O 1
ATOM 1092 N N . HIS B 1 23 ? -6.441 10.5 15.062 1 93.25 23 HIS B N 1
ATOM 1093 C CA . HIS B 1 23 ? -6.984 11.023 16.312 1 93.25 23 HIS B CA 1
ATOM 1094 C C . HIS B 1 23 ? -6.68 10.094 17.469 1 93.25 23 HIS B C 1
ATOM 1096 O O . HIS B 1 23 ? -6.805 8.875 17.359 1 93.25 23 HIS B O 1
ATOM 1102 N N . VAL B 1 24 ? -6.199 10.633 18.656 1 95.19 24 VAL B N 1
ATOM 1103 C CA . VAL B 1 24 ? -5.926 9.875 19.875 1 95.19 24 VAL B CA 1
ATOM 1104 C C . VAL B 1 24 ? -6.754 10.43 21.031 1 95.19 24 VAL B C 1
ATOM 1106 O O . VAL B 1 24 ? -6.199 10.906 22.016 1 95.19 24 VAL B O 1
ATOM 1109 N N . ARG B 1 25 ? -7.984 10.156 20.953 1 92.12 25 ARG B N 1
ATOM 1110 C CA . ARG B 1 25 ? -8.922 10.758 21.891 1 92.12 25 ARG B CA 1
ATOM 1111 C C . ARG B 1 25 ? -9 9.945 23.188 1 92.12 25 ARG B C 1
ATOM 1113 O O . ARG B 1 25 ? -8.781 8.727 23.172 1 92.12 25 ARG B O 1
ATOM 1120 N N . HIS B 1 26 ? -9.148 10.695 24.266 1 93.75 26 HIS B N 1
ATOM 1121 C CA . HIS B 1 26 ? -9.516 10.102 25.547 1 93.75 26 HIS B CA 1
ATOM 1122 C C . HIS B 1 26 ? -11.008 10.266 25.828 1 93.75 26 HIS B C 1
ATOM 1124 O O . HIS B 1 26 ? -11.461 11.367 26.141 1 93.75 26 HIS B O 1
ATOM 1130 N N . GLU B 1 27 ? -11.742 9.148 25.641 1 93.38 27 GLU B N 1
ATOM 1131 C CA . GLU B 1 27 ? -13.188 9.172 25.797 1 93.38 27 GLU B CA 1
ATOM 1132 C C . GLU B 1 27 ? -13.664 8.016 26.672 1 93.38 27 GLU B C 1
ATOM 1134 O O . GLU B 1 27 ? -14.312 7.086 26.188 1 93.38 27 GLU B O 1
ATOM 1139 N N . PRO B 1 28 ? -13.406 8.141 27.969 1 93.12 28 PRO B N 1
ATOM 1140 C CA . PRO B 1 28 ? -13.898 7.078 28.859 1 93.12 28 PRO B CA 1
ATOM 1141 C C . PRO B 1 28 ? -15.414 6.918 28.797 1 93.12 28 PRO B C 1
ATOM 1143 O O . PRO B 1 28 ? -16.141 7.902 28.625 1 93.12 28 PRO B O 1
ATOM 1146 N N . PRO B 1 29 ? -15.984 5.613 28.938 1 93.56 29 PRO B N 1
ATOM 1147 C CA . PRO B 1 29 ? -15.25 4.371 29.172 1 93.56 29 PRO B CA 1
ATOM 1148 C C . PRO B 1 29 ? -14.758 3.73 27.875 1 93.56 29 PRO B C 1
ATOM 1150 O O . PRO B 1 29 ? -14.047 2.719 27.906 1 93.56 29 PRO B O 1
ATOM 1153 N N . TRP B 1 30 ? -15.047 4.391 26.734 1 91.56 30 TRP B N 1
ATOM 1154 C CA . TRP B 1 30 ? -14.859 3.736 25.438 1 91.56 30 TRP B CA 1
ATOM 1155 C C . TRP B 1 30 ? -13.391 3.729 25.047 1 91.56 30 TRP B C 1
ATOM 1157 O O . TRP B 1 30 ? -12.875 2.715 24.562 1 91.56 30 TRP B O 1
ATOM 1167 N N . MET B 1 31 ? -12.789 4.852 25.141 1 91.38 31 MET B N 1
ATOM 1168 C CA . MET B 1 31 ? -11.367 4.98 24.844 1 91.38 31 MET B CA 1
ATOM 1169 C C . MET B 1 31 ? -10.625 5.645 26 1 91.38 31 MET B C 1
ATOM 1171 O O . MET B 1 31 ? -10.711 6.859 26.172 1 91.38 31 MET B O 1
ATOM 1175 N N . GLU B 1 32 ? -9.961 4.793 26.719 1 94.12 32 GLU B N 1
ATOM 1176 C CA . GLU B 1 32 ? -9.227 5.293 27.875 1 94.12 32 GLU B CA 1
ATOM 1177 C C . GLU B 1 32 ? -7.762 5.547 27.516 1 94.12 32 GLU B C 1
ATOM 1179 O O . GLU B 1 32 ? -6.938 4.629 27.562 1 94.12 32 GLU B O 1
ATOM 1184 N N . ARG B 1 33 ? -7.469 6.684 27.25 1 95.75 33 ARG B N 1
ATOM 1185 C CA . ARG B 1 33 ? -6.117 7.148 26.969 1 95.75 33 ARG B CA 1
ATOM 1186 C C . ARG B 1 33 ? -5.789 8.398 27.766 1 95.75 33 ARG B C 1
ATOM 1188 O O . ARG B 1 33 ? -5.59 9.477 27.203 1 95.75 33 ARG B O 1
ATOM 1195 N N . PRO B 1 34 ? -5.629 8.289 29.062 1 96.44 34 PRO B N 1
ATOM 1196 C CA . PRO B 1 34 ? -5.395 9.477 29.891 1 96.44 34 PRO B CA 1
ATOM 1197 C C . PRO B 1 34 ? -4.102 10.203 29.531 1 96.44 34 PRO B C 1
ATOM 1199 O O . PRO B 1 34 ? -3.992 11.414 29.734 1 96.44 34 PRO B O 1
ATOM 1202 N N . TRP B 1 35 ? -3.176 9.477 28.938 1 97 35 TRP B N 1
ATOM 1203 C CA . TRP B 1 35 ? -1.879 10.055 28.594 1 97 35 TRP B CA 1
ATOM 1204 C C . TRP B 1 35 ? -2.029 11.148 27.547 1 97 35 TRP B C 1
ATOM 1206 O O . TRP B 1 35 ? -1.134 11.984 27.375 1 97 35 TRP B O 1
ATOM 1216 N N . VAL B 1 36 ? -3.141 11.234 26.828 1 96.75 36 VAL B N 1
ATOM 1217 C CA . VAL B 1 36 ? -3.367 12.211 25.766 1 96.75 36 VAL B CA 1
ATOM 1218 C C . VAL B 1 36 ? -3.594 13.594 26.375 1 96.75 36 VAL B C 1
ATOM 1220 O O . VAL B 1 36 ? -3.322 14.609 25.734 1 96.75 36 VAL B O 1
ATOM 1223 N N . LEU B 1 37 ? -4.035 13.68 27.594 1 95.56 37 LEU B N 1
ATOM 1224 C CA . LEU B 1 37 ? -4.578 14.891 28.188 1 95.56 37 LEU B CA 1
ATOM 1225 C C . LEU B 1 37 ? -3.461 15.836 28.625 1 95.56 37 LEU B C 1
ATOM 1227 O O . LEU B 1 37 ? -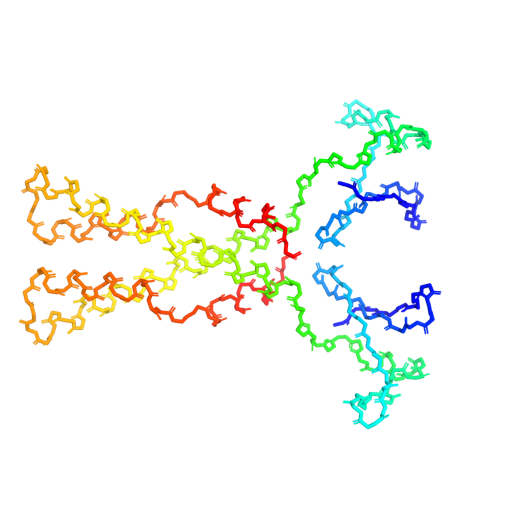3.672 17.047 28.734 1 95.56 37 LEU B O 1
ATOM 1231 N N . THR B 1 38 ? -2.246 15.297 28.859 1 97 38 THR B N 1
ATOM 1232 C CA . THR B 1 38 ? -1.144 16.141 29.312 1 97 38 THR B CA 1
ATOM 1233 C C . THR B 1 38 ? -0.001 16.125 28.297 1 97 38 THR B C 1
ATOM 1235 O O . THR B 1 38 ? 0.165 15.148 27.562 1 97 38 THR B O 1
ATOM 1238 N N . GLU B 1 39 ? 0.704 17.203 28.234 1 96 39 GLU B N 1
ATOM 1239 C CA . GLU B 1 39 ? 1.869 17.281 27.359 1 96 39 GLU B CA 1
ATOM 1240 C C . GLU B 1 39 ? 2.881 16.188 27.703 1 96 39 GLU B C 1
ATOM 1242 O O . GLU B 1 39 ? 3.443 15.555 26.797 1 96 39 GLU B O 1
ATOM 1247 N N . GLU B 1 40 ? 3.145 16.094 28.984 1 97.44 40 GLU B N 1
ATOM 1248 C CA . GLU B 1 40 ? 4.062 15.047 29.438 1 97.44 40 GLU B CA 1
ATOM 1249 C C . GLU B 1 40 ? 3.594 13.664 28.984 1 97.44 40 GLU B C 1
ATOM 1251 O O . GLU B 1 40 ? 4.398 12.844 28.547 1 97.44 40 GLU B O 1
ATOM 1256 N N . GLY B 1 41 ? 2.348 13.336 29.094 1 97.62 41 GLY B N 1
ATOM 1257 C CA . GLY B 1 41 ? 1.774 12.086 28.625 1 97.62 41 GLY B CA 1
ATOM 1258 C C . GLY B 1 41 ? 1.98 11.852 27.141 1 97.62 41 GLY B C 1
ATOM 1259 O O . GLY B 1 41 ? 2.443 10.789 26.734 1 97.62 41 GLY B O 1
ATOM 1260 N N . ARG B 1 42 ? 1.677 12.836 26.344 1 96.94 42 ARG B N 1
ATOM 1261 C CA . ARG B 1 42 ? 1.869 12.742 24.906 1 96.94 42 ARG B CA 1
ATOM 1262 C C . ARG B 1 42 ? 3.34 12.531 24.562 1 96.94 42 ARG B C 1
ATOM 1264 O O . ARG B 1 42 ? 3.67 11.695 23.719 1 96.94 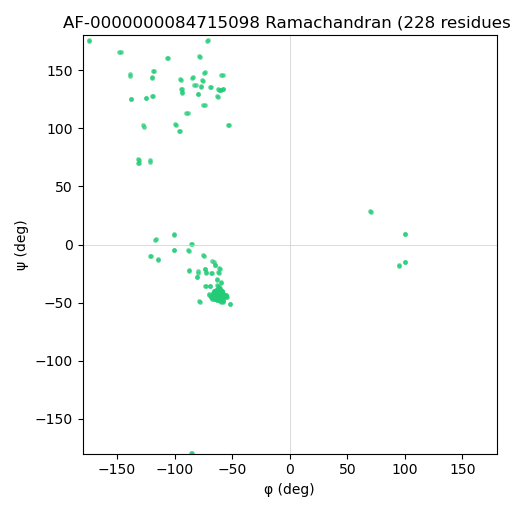42 ARG B O 1
ATOM 1271 N N . ARG B 1 43 ? 4.211 13.242 25.25 1 96.44 43 ARG B N 1
ATOM 1272 C CA . ARG B 1 43 ? 5.645 13.109 25.016 1 96.44 43 ARG B CA 1
ATOM 1273 C C . ARG B 1 43 ? 6.125 11.703 25.359 1 96.44 43 ARG B C 1
ATOM 1275 O O . ARG B 1 43 ? 7.023 11.172 24.703 1 96.44 43 ARG B O 1
ATOM 1282 N N . SER B 1 44 ? 5.527 11.141 26.359 1 97.12 44 SER B N 1
ATOM 1283 C CA . SER B 1 44 ? 5.934 9.805 26.797 1 97.12 44 SER B CA 1
ATOM 1284 C C . SER B 1 44 ? 5.602 8.758 25.75 1 97.12 44 SER B C 1
ATOM 1286 O O . SER B 1 44 ? 6.117 7.637 25.781 1 97.12 44 SER B O 1
ATOM 1288 N N . ARG B 1 45 ? 4.77 9.133 24.781 1 96.19 45 ARG B N 1
ATOM 1289 C CA . ARG B 1 45 ? 4.328 8.172 23.766 1 96.19 45 ARG B CA 1
ATOM 1290 C C . ARG B 1 45 ? 5.109 8.352 22.469 1 96.19 45 ARG B C 1
ATOM 1292 O O . ARG B 1 45 ? 4.949 7.57 21.531 1 96.19 45 ARG B O 1
ATOM 1299 N N . LEU B 1 46 ? 5.918 9.328 22.438 1 95.5 46 LEU B N 1
ATOM 1300 C CA . LEU B 1 46 ? 6.742 9.508 21.25 1 95.5 46 LEU B CA 1
ATOM 1301 C C . LEU B 1 46 ? 7.66 8.312 21.047 1 95.5 46 LEU B C 1
ATOM 1303 O O . LEU B 1 46 ? 8.234 7.781 22 1 95.5 46 LEU B O 1
ATOM 1307 N N . GLY B 1 47 ? 7.719 7.828 19.828 1 93.94 47 GLY B N 1
ATOM 1308 C CA . GLY B 1 47 ? 8.562 6.691 19.516 1 93.94 47 GLY B CA 1
ATOM 1309 C C . GLY B 1 47 ? 7.832 5.363 19.562 1 93.94 47 GLY B C 1
ATOM 1310 O O . GLY B 1 47 ? 8.32 4.359 19.031 1 93.94 47 GLY B O 1
ATOM 1311 N N . ILE B 1 48 ? 6.688 5.371 20.234 1 93.31 48 ILE B N 1
ATOM 1312 C CA . ILE B 1 48 ? 5.891 4.148 20.281 1 93.31 48 ILE B CA 1
ATOM 1313 C C . ILE B 1 48 ? 5.18 3.945 18.953 1 93.31 48 ILE B C 1
ATOM 1315 O O . ILE B 1 48 ? 4.66 4.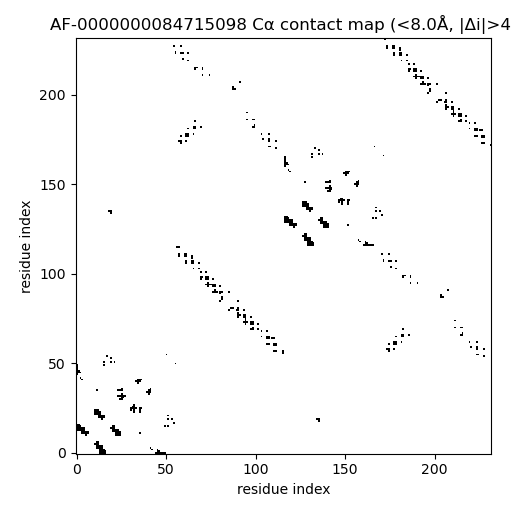898 18.359 1 93.31 48 ILE B O 1
ATOM 1319 N N . GLU B 1 49 ? 5.098 2.742 18.484 1 89.25 49 GLU B N 1
ATOM 1320 C CA . GLU B 1 49 ? 4.469 2.41 17.219 1 89.25 49 GLU B CA 1
ATOM 1321 C C . GLU B 1 49 ? 2.951 2.348 17.344 1 89.25 49 GLU B C 1
ATOM 1323 O O . GLU B 1 49 ? 2.43 1.792 18.312 1 89.25 49 GLU B O 1
ATOM 1328 N N . LEU B 1 50 ? 2.229 3.035 16.469 1 88.81 50 LEU B N 1
ATOM 1329 C CA . LEU B 1 50 ? 0.781 2.975 16.297 1 88.81 50 LEU B CA 1
ATOM 1330 C C . LEU B 1 50 ? 0.415 2.498 14.898 1 88.81 50 LEU B C 1
ATOM 1332 O O . LEU B 1 50 ? 0.942 3.01 13.906 1 88.81 50 LEU B O 1
ATOM 1336 N N . ASP B 1 51 ? -0.417 1.51 14.914 1 87 51 ASP B N 1
ATOM 1337 C CA . ASP B 1 51 ? -0.841 0.994 13.617 1 87 51 ASP B CA 1
ATOM 1338 C C . ASP B 1 51 ? -1.601 2.057 12.828 1 87 51 ASP B C 1
ATOM 1340 O O . ASP B 1 51 ? -2.547 2.66 13.336 1 87 51 ASP B O 1
ATOM 1344 N N . CYS B 1 52 ? -1.201 2.27 11.68 1 87.25 52 CYS B N 1
ATOM 1345 C CA . CYS B 1 52 ? -1.859 3.252 10.828 1 87.25 52 CYS B CA 1
ATOM 1346 C C . CYS B 1 52 ? -2.979 2.607 10.016 1 87.25 52 CYS B C 1
ATOM 1348 O O . CYS B 1 52 ? -2.719 1.779 9.148 1 87.25 52 CYS B O 1
ATOM 1350 N N . ARG B 1 53 ? -4.117 2.973 10.297 1 84.81 53 ARG B N 1
ATOM 1351 C CA . ARG B 1 53 ? -5.293 2.4 9.648 1 84.81 53 ARG B CA 1
ATOM 1352 C C . ARG B 1 53 ? -5.262 2.65 8.148 1 84.81 53 ARG B C 1
ATOM 1354 O O . ARG B 1 53 ? -5.582 1.758 7.359 1 84.81 53 ARG B O 1
ATOM 1361 N N . ARG B 1 54 ? -4.93 3.822 7.742 1 83.12 54 ARG B N 1
ATOM 1362 C CA . ARG B 1 54 ? -4.922 4.184 6.328 1 83.12 54 ARG B CA 1
ATOM 1363 C C . ARG B 1 54 ? -3.877 3.373 5.562 1 83.12 54 ARG B C 1
ATOM 1365 O O . ARG B 1 54 ? -4.152 2.869 4.473 1 83.12 54 ARG B O 1
ATOM 1372 N N . CYS B 1 55 ? -2.656 3.26 6.137 1 85.81 55 CYS B N 1
ATOM 1373 C CA . CYS B 1 55 ? -1.629 2.439 5.504 1 85.81 55 CYS B CA 1
ATOM 1374 C C . CYS B 1 55 ? -2.076 0.987 5.402 1 85.81 55 CYS B C 1
ATOM 1376 O O . CYS B 1 55 ? -1.808 0.32 4.402 1 85.81 55 CYS B O 1
ATOM 1378 N N . ASP B 1 56 ? -2.727 0.51 6.387 1 88.25 56 ASP B N 1
ATOM 1379 C CA . ASP B 1 56 ? -3.221 -0.863 6.375 1 88.25 56 ASP B CA 1
ATOM 1380 C C . ASP B 1 56 ? -4.25 -1.065 5.266 1 88.25 56 ASP B C 1
ATOM 1382 O O . ASP B 1 56 ? -4.215 -2.07 4.551 1 88.25 56 ASP B O 1
ATOM 1386 N N . GLU B 1 57 ? -5.152 -0.118 5.223 1 87.56 57 GLU B N 1
ATOM 1387 C CA . GLU B 1 57 ? -6.195 -0.205 4.207 1 87.56 57 GLU B CA 1
ATOM 1388 C C . GLU B 1 57 ? -5.598 -0.202 2.803 1 87.56 57 GLU B C 1
ATOM 1390 O O . GLU B 1 57 ? -5.969 -1.026 1.964 1 87.56 57 GLU B O 1
ATOM 1395 N N . VAL B 1 58 ? -4.746 0.707 2.572 1 86.75 58 VAL B N 1
ATOM 1396 C CA . VAL B 1 58 ? -4.102 0.804 1.268 1 86.75 58 VAL B CA 1
ATOM 1397 C C . VAL B 1 58 ? -3.297 -0.465 0.994 1 86.75 58 VAL B C 1
ATOM 1399 O O . VAL B 1 58 ? -3.34 -1.01 -0.112 1 86.75 58 VAL B O 1
ATOM 1402 N N . GLY B 1 59 ? -2.551 -0.913 1.966 1 91.81 59 GLY B N 1
ATOM 1403 C CA . GLY B 1 59 ? -1.796 -2.148 1.828 1 91.81 59 GLY B CA 1
ATOM 1404 C C . GLY B 1 59 ? -2.66 -3.336 1.446 1 91.81 59 GLY B C 1
ATOM 1405 O O . GLY B 1 59 ? -2.287 -4.129 0.58 1 91.81 59 GLY B O 1
ATOM 1406 N N . HIS B 1 60 ? -3.738 -3.424 2.057 1 94.06 60 HIS B N 1
ATOM 1407 C CA . HIS B 1 60 ? -4.645 -4.527 1.767 1 94.06 60 HIS B CA 1
ATOM 1408 C C . HIS B 1 60 ? -5.191 -4.438 0.346 1 94.06 60 HIS B C 1
ATOM 1410 O O . HIS B 1 60 ? -5.266 -5.441 -0.362 1 94.06 60 HIS B O 1
ATOM 1416 N N . ALA B 1 61 ? -5.609 -3.275 0.035 1 93.62 61 ALA B N 1
ATOM 1417 C CA . ALA B 1 61 ? -6.129 -3.084 -1.316 1 93.62 61 ALA B CA 1
ATOM 1418 C C . ALA B 1 61 ? -5.086 -3.451 -2.365 1 93.62 61 ALA B C 1
ATOM 1420 O O . ALA B 1 61 ? -5.391 -4.141 -3.342 1 93.62 61 ALA B O 1
ATOM 1421 N N . VAL B 1 62 ? -3.91 -3.047 -2.197 1 95.69 62 VAL B N 1
ATOM 1422 C CA . VAL B 1 62 ? -2.822 -3.355 -3.121 1 95.69 62 VAL B CA 1
ATOM 1423 C C . VAL B 1 62 ? -2.566 -4.859 -3.133 1 95.69 62 VAL B C 1
ATOM 1425 O O . VAL B 1 62 ? -2.43 -5.465 -4.199 1 95.69 62 VAL B O 1
ATOM 1428 N N . ALA B 1 63 ? -2.49 -5.398 -2.021 1 97.31 63 ALA B N 1
ATOM 1429 C CA . ALA B 1 63 ? -2.229 -6.832 -1.916 1 97.31 63 ALA B CA 1
ATOM 1430 C C . ALA B 1 63 ? -3.254 -7.637 -2.707 1 97.31 63 ALA B C 1
ATOM 1432 O O . ALA B 1 63 ? -2.898 -8.57 -3.426 1 97.31 63 ALA B O 1
ATOM 1433 N N . GLU B 1 64 ? -4.438 -7.301 -2.572 1 97.19 64 GLU B N 1
ATOM 1434 C CA . GLU B 1 64 ? -5.492 -8.039 -3.26 1 97.19 64 GLU B CA 1
ATOM 1435 C C . GLU B 1 64 ? -5.418 -7.832 -4.77 1 97.19 64 GLU B C 1
ATOM 1437 O O . GLU B 1 64 ? -5.625 -8.773 -5.543 1 97.19 64 GLU B O 1
ATOM 1442 N N . ALA B 1 65 ? -5.23 -6.629 -5.145 1 97.19 65 ALA B N 1
ATOM 1443 C CA . ALA B 1 65 ? -5.07 -6.363 -6.574 1 97.19 65 ALA B CA 1
ATOM 1444 C C . ALA B 1 65 ? -3.885 -7.137 -7.145 1 97.19 65 ALA B C 1
ATOM 1446 O O . ALA B 1 65 ? -3.967 -7.684 -8.25 1 97.19 65 ALA B O 1
ATOM 1447 N N . VAL B 1 66 ? -2.852 -7.219 -6.441 1 97.88 66 VAL B N 1
ATOM 1448 C CA . VAL B 1 66 ? -1.646 -7.93 -6.855 1 97.88 66 VAL B CA 1
ATOM 1449 C C . VAL B 1 66 ? -1.924 -9.43 -6.91 1 97.88 66 VAL B C 1
ATOM 1451 O O . VAL B 1 66 ? -1.515 -10.109 -7.855 1 97.88 66 VAL B O 1
ATOM 1454 N N . ARG B 1 67 ? -2.541 -9.898 -5.949 1 98.44 67 ARG B N 1
ATOM 1455 C CA . ARG B 1 67 ? -2.939 -11.297 -5.957 1 98.44 67 ARG B CA 1
ATOM 1456 C C . ARG B 1 67 ? -3.695 -11.648 -7.234 1 98.44 67 ARG B C 1
ATOM 1458 O O . ARG B 1 67 ? -3.391 -12.648 -7.887 1 98.44 67 ARG B O 1
ATOM 1465 N N . GLU B 1 68 ? -4.684 -10.836 -7.516 1 97.94 68 GLU B N 1
ATOM 1466 C CA . GLU B 1 68 ? -5.488 -11.086 -8.711 1 97.94 68 GLU B CA 1
ATOM 1467 C C . GLU B 1 68 ? -4.633 -11.047 -9.969 1 97.94 68 GLU B C 1
ATOM 1469 O O . GLU B 1 68 ? -4.762 -11.906 -10.844 1 97.94 68 GLU B O 1
ATOM 1474 N N . ALA B 1 69 ? -3.803 -10.102 -10.039 1 98.19 69 ALA B N 1
ATOM 1475 C CA . ALA B 1 69 ? -2.939 -9.953 -11.211 1 98.19 69 ALA B CA 1
ATOM 1476 C C . ALA B 1 69 ? -1.981 -11.133 -11.336 1 98.19 69 ALA B C 1
ATOM 1478 O O . ALA B 1 69 ? -1.786 -11.664 -12.43 1 98.19 69 ALA B O 1
ATOM 1479 N N . LEU B 1 70 ? -1.42 -11.539 -10.266 1 98.5 70 LEU B N 1
ATOM 1480 C CA . LEU B 1 70 ? -0.45 -12.633 -10.297 1 98.5 70 LEU B CA 1
ATOM 1481 C C . LEU B 1 70 ? -1.134 -13.961 -10.594 1 98.5 70 LEU B C 1
ATOM 1483 O O . LEU B 1 70 ? -0.614 -14.773 -11.367 1 98.5 70 LEU B O 1
ATOM 1487 N N . ALA B 1 71 ? -2.217 -14.141 -9.984 1 98.31 71 ALA B N 1
ATOM 1488 C CA . ALA B 1 71 ? -2.957 -15.367 -10.273 1 98.31 71 ALA B CA 1
ATOM 1489 C C . ALA B 1 71 ? -3.32 -15.453 -11.758 1 98.31 71 ALA B C 1
ATOM 1491 O O . ALA B 1 71 ? -3.172 -16.5 -12.383 1 98.31 71 ALA B O 1
ATOM 1492 N N . ALA B 1 72 ? -3.789 -14.359 -12.297 1 98.19 72 ALA B N 1
ATOM 1493 C CA . ALA B 1 72 ? -4.152 -14.312 -13.711 1 98.19 72 ALA B CA 1
ATOM 1494 C C . ALA B 1 72 ? -2.932 -14.555 -14.594 1 98.19 72 ALA B C 1
ATOM 1496 O O . ALA B 1 72 ? -3.002 -15.297 -15.578 1 98.19 72 ALA B O 1
ATOM 1497 N N . ALA B 1 73 ? -1.879 -13.938 -14.227 1 98.44 73 ALA B N 1
ATOM 1498 C CA . ALA B 1 73 ? -0.656 -14.078 -15.016 1 98.44 73 ALA B CA 1
ATOM 1499 C C . ALA B 1 73 ? -0.153 -15.523 -14.984 1 98.44 73 ALA B C 1
ATOM 1501 O O . ALA B 1 73 ? 0.269 -16.062 -16.016 1 98.44 73 ALA B O 1
ATOM 1502 N N . ALA B 1 74 ? -0.185 -16.109 -13.859 1 98.38 74 ALA B N 1
ATOM 1503 C CA . ALA B 1 74 ? 0.255 -17.484 -13.727 1 98.38 74 ALA B CA 1
ATOM 1504 C C . ALA B 1 74 ? -0.631 -18.422 -14.539 1 98.38 74 ALA B C 1
ATOM 1506 O O . ALA B 1 74 ? -0.132 -19.312 -15.242 1 98.38 74 ALA B O 1
ATOM 1507 N N . ARG B 1 75 ? -1.915 -18.281 -14.422 1 97.75 75 ARG B N 1
ATOM 1508 C CA . ARG B 1 75 ? -2.859 -19.109 -15.164 1 97.75 75 ARG B CA 1
ATOM 1509 C C . ARG B 1 75 ? -2.645 -18.969 -16.672 1 97.75 75 ARG B C 1
ATOM 1511 O O . ARG B 1 75 ? -2.598 -19.969 -17.391 1 97.75 75 ARG B O 1
ATOM 1518 N N . GLN B 1 76 ? -2.508 -17.75 -17.109 1 98.38 76 GLN B N 1
ATOM 1519 C CA . GLN B 1 76 ? -2.311 -17.5 -18.531 1 98.38 76 GLN B CA 1
ATOM 1520 C C . GLN B 1 76 ? -1.015 -18.125 -19.031 1 98.38 76 GLN B C 1
ATOM 1522 O O . GLN B 1 76 ? -0.991 -18.75 -20.094 1 98.38 76 GLN B O 1
ATOM 1527 N N . ALA B 1 77 ? 0.007 -17.969 -18.25 1 98.5 77 ALA B N 1
ATOM 1528 C CA . ALA B 1 77 ? 1.294 -18.547 -18.641 1 98.5 77 ALA B CA 1
ATOM 1529 C C . ALA B 1 77 ? 1.212 -20.078 -18.719 1 98.5 77 ALA B C 1
ATOM 1531 O O . ALA B 1 77 ? 1.744 -20.688 -19.641 1 98.5 77 ALA B O 1
ATOM 1532 N N . TYR B 1 78 ? 0.558 -20.641 -17.781 1 97.81 78 TYR B N 1
ATOM 1533 C CA . TYR B 1 78 ? 0.391 -22.094 -17.766 1 97.81 78 TYR B CA 1
ATOM 1534 C C . TYR B 1 78 ? -0.372 -22.562 -19 1 97.81 78 TYR B C 1
ATOM 1536 O O . TYR B 1 78 ? 0.04 -23.516 -19.656 1 97.81 78 TYR B O 1
ATOM 1544 N N . GLU B 1 79 ? -1.417 -21.891 -19.312 1 96.81 79 GLU B N 1
ATOM 1545 C CA . GLU B 1 79 ? -2.268 -22.25 -20.438 1 96.81 79 GLU B CA 1
ATOM 1546 C C . GLU B 1 79 ? -1.533 -22.047 -21.766 1 96.81 79 GLU B C 1
ATOM 1548 O O . GLU B 1 79 ? -1.579 -22.906 -22.641 1 96.81 79 GLU B O 1
ATOM 1553 N N . ASP B 1 80 ? -0.897 -20.906 -21.875 1 97.81 80 ASP B N 1
ATOM 1554 C CA . ASP B 1 80 ? -0.135 -20.625 -23.094 1 97.81 80 ASP B CA 1
ATOM 1555 C C . ASP B 1 80 ? 0.951 -21.672 -23.312 1 97.81 80 ASP B C 1
ATOM 1557 O O . ASP B 1 80 ? 1.182 -22.094 -24.453 1 97.81 80 ASP B O 1
ATOM 1561 N N . ALA B 1 81 ? 1.59 -22.047 -22.25 1 97.44 81 ALA B N 1
ATOM 1562 C CA . ALA B 1 81 ? 2.635 -23.062 -22.344 1 97.44 81 ALA B CA 1
ATOM 1563 C C . ALA B 1 81 ? 2.066 -24.406 -22.812 1 97.44 81 ALA B C 1
ATOM 1565 O O . ALA B 1 81 ? 2.691 -25.109 -23.609 1 97.44 81 ALA B O 1
ATOM 1566 N N . GLY B 1 82 ? 0.969 -24.734 -22.25 1 95.62 82 GLY B N 1
ATOM 1567 C CA . GLY B 1 82 ? 0.3 -25.938 -22.719 1 95.62 82 GLY B CA 1
ATOM 1568 C C . GLY B 1 82 ? -0.044 -25.906 -24.188 1 95.62 82 GLY B C 1
ATOM 1569 O O . GLY B 1 82 ? 0.181 -26.875 -24.906 1 95.62 82 GLY B O 1
ATOM 1570 N N . LEU B 1 83 ? -0.506 -24.797 -24.672 1 97.44 83 LEU B N 1
ATOM 1571 C CA . LEU B 1 83 ? -0.879 -24.641 -26.062 1 97.44 83 LEU B CA 1
ATOM 1572 C C . LEU B 1 83 ? 0.347 -24.719 -26.969 1 97.44 83 LEU B C 1
ATOM 1574 O O . LEU B 1 83 ? 0.234 -25.062 -28.141 1 97.44 83 LEU B O 1
ATOM 1578 N N . SER B 1 84 ? 1.489 -24.406 -26.391 1 97.62 84 SER B N 1
ATOM 1579 C CA . SER B 1 84 ? 2.736 -24.453 -27.141 1 97.62 84 SER B CA 1
ATOM 1580 C C . SER B 1 84 ? 3.369 -25.828 -27.078 1 97.62 84 SER B C 1
ATOM 1582 O O . SER B 1 84 ? 4.469 -26.047 -27.594 1 97.62 84 SER B O 1
ATOM 1584 N N . GLY B 1 85 ? 2.756 -26.75 -26.281 1 96.94 85 GLY B N 1
ATOM 1585 C CA . GLY B 1 85 ? 3.176 -28.141 -26.328 1 96.94 85 GLY B CA 1
ATOM 1586 C C . GLY B 1 85 ? 4.102 -28.516 -25.188 1 96.94 85 GLY B C 1
ATOM 1587 O O . GLY B 1 85 ? 4.699 -29.594 -25.188 1 96.94 85 GLY B O 1
ATOM 1588 N N . LEU B 1 86 ? 4.277 -27.688 -24.234 1 96.19 86 LEU B N 1
ATOM 1589 C CA . LEU B 1 86 ? 5.133 -28.016 -23.094 1 96.19 86 LEU B CA 1
ATOM 1590 C C . LEU B 1 86 ? 4.445 -29.031 -22.188 1 96.19 86 LEU B C 1
ATOM 1592 O O . LEU B 1 86 ? 3.219 -29.031 -22.062 1 96.19 86 LEU B O 1
ATOM 1596 N N . CYS B 1 87 ? 5.406 -29.859 -21.578 1 94.94 87 CYS B N 1
ATOM 1597 C CA . CYS B 1 87 ? 4.855 -30.797 -20.594 1 94.94 87 CYS B CA 1
ATOM 1598 C C . CYS B 1 87 ? 4.43 -30.062 -19.328 1 94.94 87 CYS B C 1
ATOM 1600 O O . CYS B 1 87 ? 4.625 -28.859 -19.203 1 94.94 87 CYS B O 1
ATOM 1602 N N . ALA B 1 88 ? 3.83 -30.766 -18.391 1 93.44 88 ALA B N 1
ATOM 1603 C CA . ALA B 1 88 ? 3.256 -30.172 -17.188 1 93.44 88 ALA B CA 1
ATOM 1604 C C . ALA B 1 88 ? 4.324 -29.469 -16.359 1 93.44 88 ALA B C 1
ATOM 1606 O O . ALA B 1 88 ? 4.078 -28.391 -15.812 1 93.44 88 ALA B O 1
ATOM 1607 N N . GLU B 1 89 ? 5.461 -30.094 -16.297 1 93.81 89 GLU B N 1
ATOM 1608 C CA . GLU B 1 89 ? 6.555 -29.484 -15.531 1 93.81 89 GLU B CA 1
ATOM 1609 C C . GLU B 1 89 ? 7.027 -28.188 -16.172 1 93.81 89 GLU B C 1
ATOM 1611 O O . GLU B 1 89 ? 7.332 -27.219 -15.469 1 93.81 89 GLU B O 1
ATOM 1616 N N . GLY B 1 90 ? 7.109 -28.234 -17.438 1 96.19 90 GLY B N 1
ATOM 1617 C CA . GLY B 1 90 ? 7.457 -27.031 -18.156 1 96.19 90 GLY B CA 1
ATOM 1618 C C . GLY B 1 90 ? 6.434 -25.922 -18 1 96.19 90 GLY B C 1
ATOM 1619 O O . GLY B 1 90 ? 6.801 -24.75 -17.859 1 96.19 90 GLY B O 1
ATOM 1620 N N . ARG B 1 91 ? 5.113 -26.281 -18.031 1 97.69 91 ARG B N 1
ATOM 1621 C CA . ARG B 1 91 ? 4.035 -25.328 -17.828 1 97.69 91 ARG B CA 1
ATOM 1622 C C . ARG B 1 91 ? 4.145 -24.672 -16.453 1 97.69 91 ARG B C 1
ATOM 1624 O O . ARG B 1 91 ? 3.988 -23.453 -16.312 1 97.69 91 ARG B O 1
ATOM 1631 N N . TRP B 1 92 ? 4.5 -25.484 -15.461 1 96.62 92 TRP B N 1
ATOM 1632 C CA . TRP B 1 92 ? 4.648 -25 -14.094 1 96.62 92 TRP B CA 1
ATOM 1633 C C . TRP B 1 92 ? 5.801 -24.016 -13.984 1 96.62 92 TRP B C 1
ATOM 1635 O O . TRP B 1 92 ? 5.672 -22.969 -13.344 1 96.62 92 TRP B O 1
ATOM 1645 N N . GLU B 1 93 ? 6.891 -24.312 -14.594 1 96.75 93 GLU B N 1
ATOM 1646 C CA . GLU B 1 93 ? 8.062 -23.438 -14.539 1 96.75 93 GLU B CA 1
ATOM 1647 C C . GLU B 1 93 ? 7.762 -22.078 -15.156 1 96.75 93 GLU B C 1
ATOM 1649 O O . GLU B 1 93 ? 8.188 -21.047 -14.633 1 96.75 93 GLU B O 1
ATOM 1654 N N . LEU B 1 94 ? 7.008 -22.109 -16.172 1 98 94 LEU B N 1
ATOM 1655 C CA . LEU B 1 94 ? 6.656 -20.844 -16.812 1 98 94 LEU B CA 1
ATOM 1656 C C . LEU B 1 94 ? 5.66 -20.062 -15.961 1 98 94 LEU B C 1
ATOM 1658 O O . LEU B 1 94 ? 5.703 -18.828 -15.922 1 98 94 LEU B O 1
ATOM 1662 N N . ALA B 1 95 ? 4.785 -20.75 -15.328 1 98.19 95 ALA B N 1
ATOM 1663 C CA . ALA B 1 95 ? 3.859 -20.094 -14.414 1 98.19 95 ALA B CA 1
ATOM 1664 C C . ALA B 1 95 ? 4.609 -19.422 -13.266 1 98.19 95 ALA B C 1
ATOM 1666 O O . ALA B 1 95 ? 4.312 -18.281 -12.906 1 98.19 95 ALA B O 1
ATOM 1667 N N . LEU B 1 96 ? 5.555 -20.094 -12.719 1 97.56 96 LEU B N 1
ATOM 1668 C CA . LEU B 1 96 ? 6.367 -19.547 -11.641 1 97.56 96 LEU B CA 1
ATOM 1669 C C . LEU B 1 96 ? 7.16 -18.328 -12.133 1 97.56 96 LEU B C 1
ATOM 1671 O O . LEU B 1 96 ? 7.289 -17.344 -11.414 1 97.56 96 LEU B O 1
ATOM 1675 N N . ASP B 1 97 ? 7.672 -18.438 -13.312 1 97.75 97 ASP B N 1
ATOM 1676 C CA . ASP B 1 97 ? 8.398 -17.312 -13.891 1 97.75 97 ASP B CA 1
ATOM 1677 C C . ASP B 1 97 ? 7.488 -16.094 -14.047 1 97.75 97 ASP B C 1
ATOM 1679 O O . ASP B 1 97 ? 7.918 -14.969 -13.805 1 97.75 97 ASP B O 1
ATOM 1683 N N . ALA B 1 98 ? 6.273 -16.359 -14.383 1 98.38 98 ALA B N 1
ATOM 1684 C CA . ALA B 1 98 ? 5.316 -15.273 -14.523 1 98.38 98 ALA B CA 1
ATOM 1685 C C . ALA B 1 98 ? 5.047 -14.602 -13.18 1 98.38 98 ALA B C 1
ATOM 1687 O O . ALA B 1 98 ? 4.957 -13.375 -13.094 1 98.38 98 ALA B O 1
ATOM 1688 N N . LEU B 1 99 ? 4.957 -15.352 -12.156 1 97.75 99 LEU B N 1
ATOM 1689 C CA . LEU B 1 99 ? 4.762 -14.805 -10.82 1 97.75 99 LEU B CA 1
ATOM 1690 C C . LEU B 1 99 ? 5.91 -13.875 -10.445 1 97.75 99 LEU B C 1
ATOM 1692 O O . LEU B 1 99 ? 5.695 -12.836 -9.812 1 97.75 99 LEU B O 1
ATOM 1696 N N . ARG B 1 100 ? 7.09 -14.133 -10.898 1 97.06 100 ARG B N 1
ATOM 1697 C CA . ARG B 1 100 ? 8.297 -13.414 -10.492 1 97.06 100 ARG B CA 1
ATOM 1698 C C . ARG B 1 100 ? 8.508 -12.172 -11.352 1 97.06 100 ARG B C 1
ATOM 1700 O O . ARG B 1 100 ? 9.094 -11.188 -10.898 1 97.06 100 ARG B O 1
ATOM 1707 N N . SER B 1 101 ? 7.91 -12.203 -12.555 1 97.06 101 SER B N 1
ATOM 1708 C CA . SER B 1 101 ? 8.391 -11.195 -13.484 1 97.06 101 SER B CA 1
ATOM 1709 C C . SER B 1 101 ? 7.254 -10.281 -13.938 1 97.06 101 SER B C 1
ATOM 1711 O O . SER B 1 101 ? 7.496 -9.25 -14.578 1 97.06 101 SER B O 1
ATOM 1713 N N . THR B 1 102 ? 6.066 -10.633 -13.617 1 96.81 102 THR B N 1
ATOM 1714 C CA . THR B 1 102 ? 4.93 -9.836 -14.062 1 96.81 102 THR B CA 1
ATOM 1715 C C . THR B 1 102 ? 5.023 -8.406 -13.531 1 96.81 102 THR B C 1
ATOM 1717 O O . THR B 1 102 ? 5.336 -8.203 -12.359 1 96.81 102 THR B O 1
ATOM 1720 N N . GLY B 1 103 ? 4.816 -7.492 -14.398 1 97.12 103 GLY B N 1
ATOM 1721 C CA . GLY B 1 103 ? 4.762 -6.102 -13.977 1 97.12 103 GLY B CA 1
ATOM 1722 C C . GLY B 1 103 ? 3.539 -5.781 -13.141 1 97.12 103 GLY B C 1
ATOM 1723 O O . GLY B 1 103 ? 2.412 -6.094 -13.531 1 97.12 103 GLY B O 1
ATOM 1724 N N . LEU B 1 104 ? 3.709 -5.051 -12.062 1 96.56 104 LEU B N 1
ATOM 1725 C CA . LEU B 1 104 ? 2.615 -4.879 -11.109 1 96.56 104 LEU B CA 1
ATOM 1726 C C . LEU B 1 104 ? 2.189 -3.418 -11.023 1 96.56 104 LEU B C 1
ATOM 1728 O O . LEU B 1 104 ? 1.281 -3.072 -10.266 1 96.56 104 LEU B O 1
ATOM 1732 N N . THR B 1 105 ? 2.73 -2.516 -11.812 1 93.56 105 THR B N 1
ATOM 1733 C CA . THR B 1 105 ? 2.479 -1.081 -11.742 1 93.56 105 THR B CA 1
ATOM 1734 C C . THR B 1 105 ? 1.001 -0.779 -11.977 1 93.56 105 THR B C 1
ATOM 1736 O O . THR B 1 105 ? 0.398 0.006 -11.242 1 93.56 105 THR B O 1
ATOM 1739 N N . SER B 1 106 ? 0.429 -1.424 -12.969 1 94.25 106 SER B N 1
ATOM 1740 C CA . SER B 1 106 ? -0.971 -1.171 -13.289 1 94.25 106 SER B CA 1
ATOM 1741 C C . SER B 1 106 ? -1.891 -1.616 -12.156 1 94.25 106 SER B C 1
ATOM 1743 O O . SER B 1 106 ? -2.844 -0.915 -11.812 1 94.25 106 SER B O 1
ATOM 1745 N N . ALA B 1 107 ? -1.566 -2.713 -11.586 1 94.69 107 ALA B N 1
ATOM 1746 C CA . ALA B 1 107 ? -2.375 -3.221 -10.477 1 94.69 107 ALA B CA 1
ATOM 1747 C C . ALA B 1 107 ? -2.285 -2.299 -9.266 1 94.69 107 ALA B C 1
ATOM 1749 O O . ALA B 1 107 ? -3.293 -2.029 -8.609 1 94.69 107 ALA B O 1
ATOM 1750 N N . ILE B 1 108 ? -1.132 -1.841 -9 1 93.69 108 ILE B N 1
ATOM 1751 C CA . ILE B 1 108 ? -0.91 -0.924 -7.887 1 93.69 108 ILE B CA 1
ATOM 1752 C C . ILE B 1 108 ? -1.709 0.358 -8.109 1 93.69 108 ILE B C 1
ATOM 1754 O O . ILE B 1 108 ? -2.443 0.8 -7.219 1 93.69 108 ILE B O 1
ATOM 1758 N N . HIS B 1 109 ? -1.649 0.932 -9.273 1 90.44 109 HIS B N 1
ATOM 1759 C CA . HIS B 1 109 ? -2.328 2.184 -9.586 1 90.44 109 HIS B CA 1
ATOM 1760 C C . HIS B 1 109 ? -3.842 2.035 -9.477 1 90.44 109 HIS B C 1
ATOM 1762 O O . HIS B 1 109 ? -4.52 2.922 -8.953 1 90.44 109 HIS B O 1
ATOM 1768 N N . ARG B 1 110 ? -4.27 0.897 -9.93 1 89.69 110 ARG B N 1
ATOM 1769 C CA . ARG B 1 110 ? -5.703 0.639 -9.844 1 89.69 110 ARG B CA 1
ATOM 1770 C C . ARG B 1 110 ? -6.168 0.573 -8.398 1 89.69 110 ARG B C 1
ATOM 1772 O O . ARG B 1 110 ? -7.234 1.089 -8.055 1 89.69 110 ARG B O 1
ATOM 1779 N N . ALA B 1 111 ? -5.391 -0.003 -7.59 1 91.62 111 ALA B N 1
ATOM 1780 C CA . ALA B 1 111 ? -5.738 -0.151 -6.18 1 91.62 111 ALA B CA 1
ATOM 1781 C C . ALA B 1 111 ? -5.723 1.198 -5.465 1 91.62 111 ALA B C 1
ATOM 1783 O O . ALA B 1 111 ? -6.547 1.453 -4.586 1 91.62 111 ALA B O 1
ATOM 1784 N N . LEU B 1 112 ? -4.801 2.016 -5.879 1 86.75 112 LEU B N 1
ATOM 1785 C CA . LEU B 1 112 ? -4.617 3.301 -5.215 1 86.75 112 LEU B CA 1
ATOM 1786 C C . LEU B 1 112 ? -5.645 4.316 -5.699 1 86.75 112 LEU B C 1
ATOM 1788 O O . LEU B 1 112 ? -5.938 5.293 -5.004 1 86.75 112 LEU B O 1
ATOM 1792 N N . ALA B 1 113 ? -6.082 4.152 -6.879 1 81.25 113 ALA B N 1
ATOM 1793 C CA . ALA B 1 113 ? -7.059 5.074 -7.457 1 81.25 113 ALA B CA 1
ATOM 1794 C C . ALA B 1 113 ? -8.438 4.863 -6.848 1 81.25 113 ALA B C 1
ATOM 1796 O O . ALA B 1 113 ? -9.297 5.742 -6.93 1 81.25 113 ALA B O 1
ATOM 1797 N N . ARG B 1 114 ? -8.703 3.771 -6.293 1 68.06 114 ARG B N 1
ATOM 1798 C CA . ARG B 1 114 ? -10.031 3.496 -5.762 1 68.06 114 ARG B CA 1
ATOM 1799 C C . ARG B 1 114 ? -10.281 4.277 -4.477 1 68.06 114 ARG B C 1
ATOM 1801 O O . ARG B 1 114 ? -9.406 4.344 -3.605 1 68.06 114 ARG B O 1
ATOM 1808 N N . PRO B 1 115 ? -11.367 5.109 -4.613 1 57.62 115 PRO B N 1
ATOM 1809 C CA . PRO B 1 115 ? -11.734 5.914 -3.445 1 57.62 115 PRO B CA 1
ATOM 1810 C C . PRO B 1 115 ? -11.922 5.074 -2.184 1 57.62 115 PRO B C 1
ATOM 1812 O O . PRO B 1 115 ? -12.555 4.016 -2.23 1 57.62 115 PRO B O 1
ATOM 1815 N N . HIS B 1 116 ? -10.875 5.109 -1.27 1 50.97 116 HIS B N 1
ATOM 1816 C CA . HIS B 1 116 ? -11.141 4.398 -0.025 1 50.97 116 HIS B CA 1
ATOM 1817 C C . HIS B 1 116 ? -12.094 5.188 0.869 1 50.97 116 HIS B C 1
ATOM 1819 O O . HIS B 1 116 ? -12.125 6.418 0.808 1 50.97 116 HIS B O 1
#

InterPro domains:
  IPR021948 Protein of unknown function DUF3565 [PF12088] (3-57)

pLDDT: mean 92.81, std 7.25, range [50.88, 98.5]

Organism: Cystobacter fuscus (strain ATCC 25194 / DSM 2262 / NBRC 100088 / M29) (NCBI:txid1242864)

Sequence (232 aa):
MTGFHLDGENHWVAELECGHRQHVRHEPPWMERPWVLTEEGRRSRLGIELDCRRCDEVGHAVAEAVREALAAAARQAYEDAGLSGLCAEGRWELALDALRSTGLTSAIHRALARPHMTGFHLDGENHWVAELECGHRQHVRHEPPWMERPWVLTEEGRRSRLGIELDCRRCDEVGHAVAEAVREALAAAARQAYEDAGLSGLCAEGRWELALDALRSTGLTSAIHRALARPH

Nearest PDB structures (foldseek):
  7aqq-assembly1_f  TM=5.369E-01  e=8.906E+00  Arabidopsis thaliana
  7aqq-assembly1_f  TM=5.368E-01  e=8.906E+00  Arabidopsis thaliana

Solvent-accessible surface area (backbone atoms only — not comparable to full-atom values): 12737 Å² total; per-residue (Å²): 43,73,47,73,46,68,45,98,85,69,42,45,28,35,31,34,83,90,58,49,73,43,78,50,64,62,44,76,90,80,32,79,33,73,43,56,79,38,71,69,37,44,59,70,44,50,75,42,87,65,88,53,65,66,61,50,52,52,38,50,42,22,38,52,37,39,39,54,51,39,48,52,43,20,53,50,36,27,51,53,31,45,75,72,66,44,52,65,67,55,16,48,52,43,15,53,50,33,45,74,62,59,82,55,65,67,37,36,51,56,37,67,66,47,87,125,43,72,46,74,45,69,44,97,85,69,44,45,26,34,31,35,84,89,58,50,73,42,78,49,62,62,45,74,91,81,31,79,34,75,43,55,79,38,71,69,38,44,57,70,43,50,76,43,87,65,90,53,63,67,61,50,51,52,38,50,41,22,38,53,37,38,41,53,50,40,49,51,43,20,51,50,36,27,52,53,30,44,75,71,65,44,54,63,69,54,14,48,52,44,14,54,48,33,46,74,62,58,84,55,64,67,38,36,51,55,37,68,64,48,87,126

Radius of gyration: 23.29 Å; Cα contacts (8 Å, |Δi|>4): 324; chains: 2; bounding box: 29×71×57 Å